Protein AF-A0A182M825-F1 (afdb_monomer_lite)

InterPro domains:
  IPR010448 Torsin [PF06309] (55-117)
  IPR010448 Torsin [PTHR10760] (119-286)
  IPR027417 P-loop containing nucleoside triphosphate hydrolase [G3DSA:3.40.50.300] (115-234)
  IPR027417 P-loop containing nucleoside triphosphate hydrolase [SSF52540] (70-265)

Structure (mmCIF, N/CA/C/O backbone):
data_AF-A0A182M825-F1
#
_entry.id   AF-A0A182M825-F1
#
loop_
_atom_site.group_PDB
_atom_site.id
_atom_site.type_symbol
_atom_site.label_atom_id
_atom_site.label_alt_id
_atom_site.label_comp_id
_atom_site.label_asym_id
_atom_site.label_entity_id
_atom_site.label_seq_id
_atom_site.pdbx_PDB_ins_code
_atom_site.Cartn_x
_atom_site.Cartn_y
_atom_site.Cartn_z
_atom_site.occupancy
_atom_site.B_iso_or_equiv
_atom_site.auth_seq_id
_atom_site.auth_comp_id
_atom_site.auth_asym_id
_atom_site.auth_atom_id
_atom_site.pdbx_PDB_model_num
ATOM 1 N N . MET A 1 1 ? 13.556 -69.377 -33.458 1.00 35.75 1 MET A N 1
ATOM 2 C CA . MET A 1 1 ? 13.849 -69.366 -34.913 1.00 35.75 1 MET A CA 1
ATOM 3 C C . MET A 1 1 ? 15.054 -68.45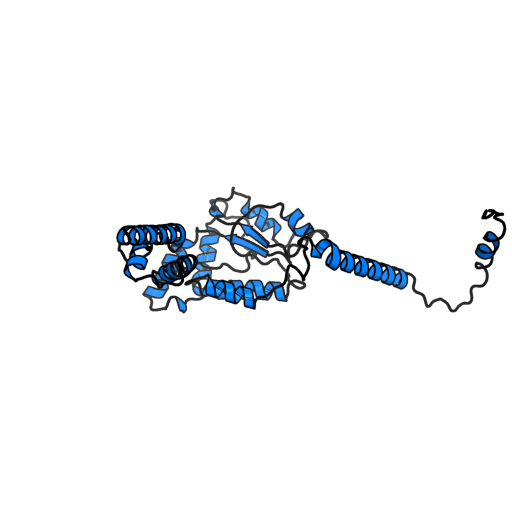4 -35.137 1.00 35.75 1 MET A C 1
ATOM 5 O O . MET A 1 1 ? 15.076 -67.397 -34.523 1.00 35.75 1 MET A O 1
ATOM 9 N N . ARG A 1 2 ? 16.090 -68.859 -35.890 1.00 26.14 2 ARG A N 1
ATOM 10 C CA . ARG A 1 2 ? 17.314 -68.043 -36.072 1.00 26.14 2 ARG A CA 1
ATOM 11 C C . ARG A 1 2 ? 17.170 -67.130 -37.295 1.00 26.14 2 ARG A C 1
ATOM 13 O O . ARG A 1 2 ? 17.063 -67.652 -38.402 1.00 26.14 2 ARG A O 1
ATOM 20 N N . LEU A 1 3 ? 17.235 -65.809 -37.119 1.00 28.61 3 LEU A N 1
ATOM 21 C CA . LEU A 1 3 ? 17.523 -64.897 -38.233 1.00 28.61 3 LEU A CA 1
ATOM 22 C C . LEU A 1 3 ? 19.028 -64.940 -38.534 1.00 28.61 3 LEU A C 1
ATOM 24 O O . LEU A 1 3 ? 19.846 -64.888 -37.617 1.00 28.61 3 LEU A O 1
ATOM 28 N N . LYS A 1 4 ? 19.390 -65.055 -39.814 1.00 30.03 4 LYS A N 1
ATOM 29 C CA . LYS A 1 4 ? 20.774 -64.908 -40.278 1.00 30.03 4 LYS A CA 1
ATOM 30 C C . LYS A 1 4 ? 21.001 -63.456 -40.687 1.00 30.03 4 LYS A C 1
ATOM 32 O O . LYS A 1 4 ? 20.279 -62.960 -41.547 1.00 30.03 4 LYS A O 1
ATOM 37 N N . CYS A 1 5 ? 22.040 -62.818 -40.158 1.00 36.03 5 CYS A N 1
ATOM 38 C CA . CYS A 1 5 ? 22.628 -61.663 -40.831 1.00 36.03 5 CYS A CA 1
ATOM 39 C C . CYS A 1 5 ? 23.305 -62.140 -42.125 1.00 36.03 5 CYS A C 1
ATOM 41 O O . CYS A 1 5 ? 23.987 -63.165 -42.110 1.00 36.03 5 CYS A O 1
ATOM 43 N N . TYR A 1 6 ? 23.140 -61.399 -43.217 1.00 33.00 6 TYR A N 1
ATOM 44 C CA . TYR A 1 6 ? 23.928 -61.548 -44.442 1.00 33.00 6 TYR A CA 1
ATOM 45 C C . TYR A 1 6 ? 24.280 -60.162 -44.995 1.00 33.00 6 TYR A C 1
ATOM 47 O O . TYR A 1 6 ? 23.602 -59.181 -44.692 1.00 33.00 6 TYR A O 1
ATOM 55 N N . HIS A 1 7 ? 25.376 -60.095 -45.752 1.00 32.09 7 HIS A N 1
ATOM 56 C CA . HIS A 1 7 ? 26.023 -58.860 -46.209 1.00 32.09 7 HIS A CA 1
ATOM 57 C C . HIS A 1 7 ? 25.039 -57.893 -46.908 1.00 32.09 7 HIS A C 1
ATOM 59 O O . HIS A 1 7 ? 24.187 -58.324 -47.675 1.00 32.09 7 HIS A O 1
ATOM 65 N N . ALA A 1 8 ? 25.055 -56.577 -46.675 1.00 46.84 8 ALA A N 1
ATOM 66 C CA . ALA A 1 8 ? 26.200 -55.660 -46.556 1.00 46.84 8 ALA A CA 1
ATOM 67 C C . ALA A 1 8 ? 27.023 -55.509 -47.855 1.00 46.84 8 ALA A C 1
ATOM 69 O O . ALA A 1 8 ? 28.249 -55.559 -47.814 1.00 46.84 8 ALA A O 1
ATOM 70 N N . GLN A 1 9 ? 26.356 -55.326 -49.009 1.00 44.88 9 GLN A N 1
ATOM 71 C CA . GLN A 1 9 ? 27.046 -54.931 -50.254 1.00 44.88 9 GLN A CA 1
ATOM 72 C C . GLN A 1 9 ? 26.218 -54.173 -51.325 1.00 44.88 9 GLN A C 1
ATOM 74 O O . GLN A 1 9 ? 26.731 -53.948 -52.415 1.00 44.88 9 GLN A O 1
ATOM 79 N N . ALA A 1 10 ? 24.971 -53.751 -51.051 1.00 44.50 10 ALA A N 1
ATOM 80 C CA . ALA A 1 10 ? 24.058 -53.222 -52.089 1.00 44.50 10 ALA A CA 1
ATOM 81 C C . ALA A 1 10 ? 23.599 -51.752 -51.937 1.00 44.50 10 ALA A C 1
ATOM 83 O O . ALA A 1 10 ? 23.163 -51.148 -52.913 1.00 44.50 10 ALA A O 1
ATOM 84 N N . THR A 1 11 ? 23.676 -51.144 -50.748 1.00 44.78 11 THR A N 1
ATOM 85 C CA . THR A 1 11 ? 23.041 -49.833 -50.476 1.00 44.78 11 THR A CA 1
ATOM 86 C C . THR A 1 11 ? 23.867 -48.611 -50.892 1.00 44.78 11 THR A C 1
ATOM 88 O O . THR A 1 11 ? 23.303 -47.543 -51.113 1.00 44.78 11 THR A O 1
ATOM 91 N N . LEU A 1 12 ? 25.188 -48.750 -51.045 1.00 41.31 12 LEU A N 1
ATOM 92 C CA . LEU A 1 12 ? 26.098 -47.625 -51.316 1.00 41.31 12 LEU A CA 1
ATOM 93 C C . LEU A 1 12 ? 25.998 -47.053 -52.744 1.00 41.31 12 LEU A C 1
ATOM 95 O O . LEU A 1 12 ? 26.360 -45.901 -52.964 1.00 41.31 12 LEU A O 1
ATOM 99 N N . LEU A 1 13 ? 25.469 -47.817 -53.708 1.00 41.31 13 LEU A N 1
ATOM 100 C CA . LEU A 1 13 ? 25.305 -47.350 -55.093 1.00 41.31 13 LEU A CA 1
ATOM 101 C C . LEU A 1 13 ? 24.070 -46.459 -55.299 1.00 41.31 13 LEU A C 1
ATOM 103 O O . LEU A 1 13 ? 24.084 -45.607 -56.185 1.00 41.31 13 LEU A O 1
ATOM 107 N N . TRP A 1 14 ? 23.034 -46.585 -54.462 1.00 39.81 14 TRP A N 1
ATOM 108 C CA . TRP A 1 14 ? 21.852 -45.716 -54.554 1.00 39.81 14 TRP A CA 1
ATOM 109 C C . TRP A 1 14 ? 22.146 -44.277 -54.102 1.00 39.81 14 TRP A C 1
ATOM 111 O O . TRP A 1 14 ? 21.588 -43.340 -54.661 1.00 39.81 14 TRP A O 1
ATOM 121 N N . ALA A 1 15 ? 23.080 -44.091 -53.161 1.00 42.84 15 ALA A N 1
ATOM 122 C CA . ALA A 1 15 ? 23.493 -42.772 -52.673 1.00 42.84 15 ALA A CA 1
ATOM 123 C C . ALA A 1 15 ? 24.354 -41.970 -53.673 1.00 42.84 15 ALA A C 1
ATOM 125 O O . ALA A 1 15 ? 24.412 -40.746 -53.584 1.00 42.84 15 ALA A O 1
ATOM 126 N N . MET A 1 16 ? 25.018 -42.640 -54.623 1.00 43.62 16 MET A N 1
ATOM 127 C CA . MET A 1 16 ? 25.869 -41.990 -55.634 1.00 43.62 16 MET A CA 1
ATOM 128 C C . MET A 1 16 ? 25.135 -41.721 -56.957 1.00 43.62 16 MET A C 1
ATOM 130 O O . MET A 1 16 ? 25.519 -40.820 -57.699 1.00 43.62 16 MET A O 1
ATOM 134 N N . ALA A 1 17 ? 24.061 -42.462 -57.256 1.00 42.34 17 ALA A N 1
ATOM 135 C CA . ALA A 1 17 ? 23.265 -42.262 -58.470 1.00 42.34 17 ALA A CA 1
ATOM 136 C C . ALA A 1 17 ? 22.424 -40.967 -58.438 1.00 42.34 17 ALA A C 1
ATOM 138 O O . ALA A 1 17 ? 22.163 -40.368 -59.481 1.00 42.34 17 ALA A O 1
ATOM 139 N N . THR A 1 18 ? 22.041 -40.487 -57.251 1.00 44.12 18 THR A N 1
ATOM 140 C CA . THR A 1 18 ? 21.191 -39.297 -57.058 1.00 44.12 18 THR A CA 1
ATOM 141 C C . THR A 1 18 ? 21.941 -37.957 -57.124 1.00 44.12 18 THR A C 1
ATOM 143 O O . THR A 1 18 ? 21.416 -36.943 -56.675 1.00 44.12 18 THR A O 1
ATOM 146 N N . ILE A 1 19 ? 23.163 -37.929 -57.672 1.00 47.25 19 ILE A N 1
ATOM 147 C CA . ILE A 1 19 ? 24.003 -36.716 -57.766 1.00 47.25 19 ILE A CA 1
ATOM 148 C C . ILE A 1 19 ? 24.012 -36.110 -59.189 1.00 47.25 19 ILE A C 1
ATOM 150 O O . ILE A 1 19 ? 24.299 -34.926 -59.344 1.00 47.25 19 ILE A O 1
ATOM 154 N N . CYS A 1 20 ? 23.612 -36.859 -60.229 1.00 41.66 20 CYS A N 1
ATOM 155 C CA . CYS A 1 20 ? 23.640 -36.396 -61.630 1.00 41.66 20 CYS A CA 1
ATOM 156 C C . CYS A 1 20 ? 22.294 -36.520 -62.370 1.00 41.66 20 CYS A C 1
ATOM 158 O O . CYS A 1 20 ? 22.189 -37.173 -63.405 1.00 41.66 20 CYS A O 1
ATOM 160 N N . SER A 1 21 ? 21.262 -35.838 -61.870 1.00 34.50 21 SER A N 1
ATOM 161 C CA . SER A 1 21 ? 20.107 -35.410 -62.686 1.00 34.50 21 SER A CA 1
ATOM 162 C C . SER A 1 21 ? 19.424 -34.180 -62.072 1.00 34.50 21 SER A C 1
ATOM 164 O O . SER A 1 21 ? 18.300 -34.233 -61.580 1.00 34.50 21 SER A O 1
ATOM 166 N N . VAL A 1 22 ? 20.122 -33.036 -62.087 1.00 39.88 22 VAL A N 1
ATOM 167 C CA . VAL A 1 22 ? 19.549 -31.752 -61.648 1.00 39.88 22 VAL A CA 1
ATOM 168 C C . VAL A 1 22 ? 18.506 -31.287 -62.665 1.00 39.88 22 VAL A C 1
ATOM 170 O O . VAL A 1 22 ? 18.819 -30.604 -63.638 1.00 39.88 22 VAL A O 1
ATOM 173 N N . GLN A 1 23 ? 17.250 -31.661 -62.436 1.00 41.41 23 GLN A N 1
ATOM 174 C CA . GLN A 1 23 ? 16.107 -31.118 -63.159 1.00 41.41 23 GLN A CA 1
ATOM 175 C C . GLN A 1 23 ? 15.818 -29.704 -62.606 1.00 41.41 23 GLN A C 1
ATOM 177 O O . GLN A 1 23 ? 15.544 -29.571 -61.409 1.00 41.41 23 GLN A O 1
ATOM 182 N N . PRO A 1 24 ? 15.920 -28.628 -63.416 1.00 43.84 24 PRO A N 1
ATOM 183 C CA . PRO A 1 24 ? 15.947 -27.247 -62.923 1.00 43.84 24 PRO A CA 1
ATOM 184 C C . PRO A 1 24 ? 14.542 -26.709 -62.593 1.00 43.84 24 PRO A C 1
ATOM 186 O O . PRO A 1 24 ? 14.058 -25.757 -63.198 1.00 43.84 24 PRO A O 1
ATOM 189 N N . SER A 1 25 ? 13.871 -27.334 -61.623 1.00 45.50 25 SER A N 1
ATOM 190 C CA . SER A 1 25 ? 12.523 -26.962 -61.169 1.00 45.50 25 SER A CA 1
ATOM 191 C C . SER A 1 25 ? 12.308 -27.067 -59.653 1.00 45.50 25 SER A C 1
ATOM 193 O O . SER A 1 25 ? 11.218 -26.760 -59.182 1.00 45.50 25 SER A O 1
ATOM 195 N N . LEU A 1 26 ? 13.322 -27.452 -58.865 1.00 49.72 26 LEU A N 1
ATOM 196 C CA . LEU A 1 26 ? 13.230 -27.567 -57.396 1.00 49.72 26 LEU A CA 1
ATOM 197 C C . LEU A 1 26 ? 13.780 -26.353 -56.619 1.00 49.72 26 LEU A C 1
ATOM 199 O O . LEU A 1 26 ? 13.947 -26.420 -55.405 1.00 49.72 26 LEU A O 1
ATOM 203 N N . ALA A 1 27 ? 13.949 -25.203 -57.280 1.00 45.78 27 ALA A N 1
ATOM 204 C CA . ALA A 1 27 ? 14.297 -23.916 -56.655 1.00 45.78 27 ALA A CA 1
ATOM 205 C C . ALA A 1 27 ? 13.166 -23.294 -55.788 1.00 45.78 27 ALA A C 1
ATOM 207 O O . ALA A 1 27 ? 13.149 -22.089 -55.555 1.00 45.78 27 ALA A O 1
ATOM 208 N N . TRP A 1 28 ? 12.209 -24.110 -55.335 1.00 47.12 28 TRP A N 1
ATOM 209 C CA . TRP A 1 28 ? 11.010 -23.705 -54.589 1.00 47.12 28 TRP A CA 1
ATOM 210 C C . TRP A 1 28 ? 11.038 -24.137 -53.114 1.00 47.12 28 TRP A C 1
ATOM 212 O O . TRP A 1 28 ? 10.284 -23.597 -52.306 1.00 47.12 28 TRP A O 1
ATOM 222 N N . PHE A 1 29 ? 11.914 -25.078 -52.741 1.00 45.09 29 PHE A N 1
ATOM 223 C CA . PHE A 1 29 ? 12.081 -25.512 -51.353 1.00 45.09 29 PHE A CA 1
ATOM 224 C C . PHE A 1 29 ? 13.198 -24.727 -50.671 1.00 45.09 29 PHE A C 1
ATOM 226 O O . PHE A 1 29 ? 14.358 -25.129 -50.637 1.00 45.09 29 PHE A O 1
ATOM 233 N N . ASP A 1 30 ? 12.809 -23.582 -50.120 1.00 46.25 30 ASP A N 1
ATOM 234 C CA . ASP A 1 30 ? 13.654 -22.768 -49.258 1.00 46.25 30 ASP A CA 1
ATOM 235 C C . ASP A 1 30 ? 13.988 -23.531 -47.964 1.00 46.25 30 ASP A C 1
ATOM 237 O O . ASP A 1 30 ? 13.136 -23.730 -47.094 1.00 46.25 30 ASP A O 1
ATOM 241 N N . ILE A 1 31 ? 15.242 -23.974 -47.853 1.00 52.81 31 ILE A N 1
ATOM 242 C CA . ILE A 1 31 ? 15.732 -24.792 -46.737 1.00 52.81 31 ILE A CA 1
ATOM 243 C C . ILE A 1 31 ? 15.633 -24.031 -45.405 1.00 52.81 31 ILE A C 1
ATOM 245 O O . ILE A 1 31 ? 15.404 -24.668 -44.376 1.00 52.81 31 ILE A O 1
ATOM 249 N N . SER A 1 32 ? 15.718 -22.691 -45.410 1.00 49.12 32 SER A N 1
ATOM 250 C CA . SER A 1 32 ? 15.533 -21.896 -44.187 1.00 49.12 32 SER A CA 1
ATOM 251 C C . SER A 1 32 ? 14.131 -22.104 -43.612 1.00 49.12 32 SER A C 1
ATOM 253 O O . SER A 1 32 ? 14.000 -22.540 -42.473 1.00 49.12 32 SER A O 1
ATOM 255 N N . LYS A 1 33 ? 13.089 -21.983 -44.445 1.00 46.97 33 LYS A N 1
ATOM 256 C CA . LYS A 1 33 ? 11.687 -22.203 -44.055 1.00 46.97 33 LYS A CA 1
ATOM 257 C C . LYS A 1 33 ? 11.424 -23.625 -43.552 1.00 46.97 33 LYS A C 1
ATOM 259 O O . LYS A 1 33 ? 10.597 -23.808 -42.660 1.00 46.97 33 LYS A O 1
ATOM 264 N N . VAL A 1 34 ? 12.116 -24.634 -44.089 1.00 52.69 34 VAL A N 1
ATOM 265 C CA . VAL A 1 34 ? 12.006 -26.027 -43.610 1.00 52.69 34 VAL A CA 1
ATOM 266 C C . VAL A 1 34 ? 12.622 -26.177 -42.214 1.00 52.69 34 V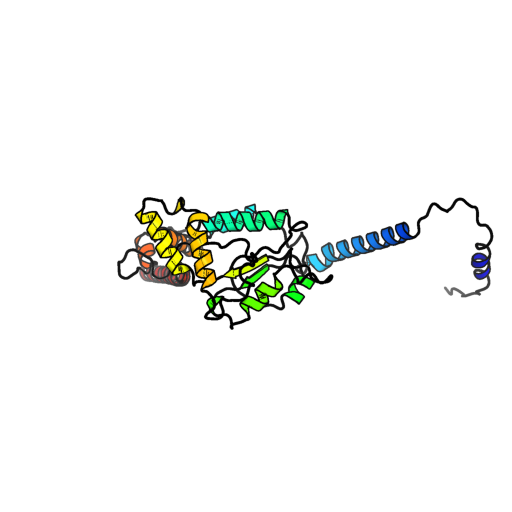AL A C 1
ATOM 268 O O . VAL A 1 34 ? 12.002 -26.777 -41.335 1.00 52.69 34 VAL A O 1
ATOM 271 N N . ILE A 1 35 ? 13.802 -25.592 -41.987 1.00 52.31 35 ILE A N 1
ATOM 272 C CA . ILE A 1 35 ? 14.470 -25.576 -40.676 1.00 52.31 35 ILE A CA 1
ATOM 273 C C . ILE A 1 35 ? 13.650 -24.770 -39.659 1.00 52.31 35 ILE A C 1
ATOM 275 O O . ILE A 1 35 ? 13.430 -25.250 -38.549 1.00 52.31 35 ILE A O 1
ATOM 279 N N . ASP A 1 36 ? 13.129 -23.603 -40.040 1.00 59.06 36 ASP A N 1
ATOM 280 C CA . ASP A 1 36 ? 12.266 -22.769 -39.200 1.00 59.06 36 ASP A CA 1
ATOM 281 C C . ASP A 1 36 ? 10.980 -23.502 -38.813 1.00 59.06 36 ASP A C 1
ATOM 283 O O . ASP A 1 36 ? 10.600 -23.497 -37.645 1.00 59.06 36 ASP A O 1
ATOM 287 N N . THR A 1 37 ? 10.339 -24.197 -39.759 1.00 62.53 37 THR A N 1
ATOM 288 C CA . THR A 1 37 ? 9.132 -24.995 -39.488 1.00 62.53 37 THR A CA 1
ATOM 289 C C . THR A 1 37 ? 9.431 -26.152 -38.530 1.00 62.53 37 THR A C 1
ATOM 291 O O . THR A 1 37 ? 8.681 -26.372 -37.580 1.00 62.53 37 THR A O 1
ATOM 294 N N . ALA A 1 38 ? 10.548 -26.865 -38.719 1.00 59.53 38 ALA A N 1
ATOM 295 C CA . ALA A 1 38 ? 10.966 -27.939 -37.816 1.00 59.53 38 ALA A CA 1
ATOM 296 C C . ALA A 1 38 ? 11.333 -27.411 -36.413 1.00 59.53 38 ALA A C 1
ATOM 298 O O . ALA A 1 38 ? 10.955 -28.009 -35.405 1.00 59.53 38 ALA A O 1
ATOM 299 N N . SER A 1 39 ? 12.013 -26.263 -36.344 1.00 65.50 39 SER A N 1
ATOM 300 C CA . SER A 1 39 ? 12.363 -25.563 -35.104 1.00 65.50 39 SER A CA 1
ATOM 301 C C . SER A 1 39 ? 11.113 -25.113 -34.345 1.00 65.50 39 SER A C 1
ATOM 303 O O . SER A 1 39 ? 10.971 -25.405 -33.159 1.00 65.50 39 SER A O 1
ATOM 305 N N . GLN A 1 40 ? 10.149 -24.494 -35.032 1.00 67.56 40 GLN A N 1
ATOM 306 C CA . GLN A 1 40 ? 8.864 -24.093 -34.454 1.00 67.56 40 GLN A CA 1
ATOM 307 C C . GLN A 1 40 ? 8.052 -25.304 -33.976 1.00 67.56 40 GLN A C 1
ATOM 309 O O . GLN A 1 40 ? 7.544 -25.280 -32.857 1.00 67.56 40 GLN A O 1
ATOM 314 N N . ALA A 1 41 ? 7.974 -26.390 -34.753 1.00 68.12 41 ALA A N 1
ATOM 315 C CA . ALA A 1 41 ? 7.288 -27.620 -34.345 1.00 68.12 41 ALA A CA 1
ATOM 316 C C . ALA A 1 41 ? 7.933 -28.274 -33.108 1.00 68.12 41 ALA A C 1
ATOM 318 O O . ALA A 1 41 ? 7.226 -28.719 -32.198 1.00 68.12 41 ALA A O 1
ATOM 319 N N . ALA A 1 42 ? 9.267 -28.283 -33.022 1.00 70.50 42 ALA A N 1
ATOM 320 C CA . ALA A 1 42 ? 9.991 -28.742 -31.839 1.00 70.50 42 ALA A CA 1
ATOM 321 C C . ALA A 1 42 ? 9.742 -27.828 -30.623 1.00 70.50 42 ALA A C 1
ATOM 323 O O . ALA A 1 42 ? 9.451 -28.323 -29.534 1.00 70.50 42 ALA A O 1
ATOM 324 N N . GLN A 1 43 ? 9.773 -26.502 -30.802 1.00 70.88 43 GLN A N 1
ATOM 325 C CA . GLN A 1 43 ? 9.478 -25.526 -29.743 1.00 70.88 43 GLN A CA 1
ATOM 326 C C . GLN A 1 43 ? 8.032 -25.629 -29.241 1.00 70.88 43 GLN A C 1
ATOM 328 O O . GLN A 1 43 ? 7.806 -25.600 -28.033 1.00 70.88 43 GLN A O 1
ATOM 333 N N . GLN A 1 44 ? 7.055 -25.794 -30.137 1.00 70.75 44 GLN A N 1
ATOM 334 C CA . GLN A 1 44 ? 5.650 -26.019 -29.787 1.00 70.75 44 GLN A CA 1
ATOM 335 C C . GLN A 1 44 ? 5.475 -27.335 -29.024 1.00 70.75 44 GLN A C 1
ATOM 337 O O . GLN A 1 44 ? 4.838 -27.344 -27.971 1.00 70.75 44 GLN A O 1
ATOM 342 N N . SER A 1 45 ? 6.102 -28.420 -29.490 1.00 68.56 45 SER A N 1
ATOM 343 C CA . SER A 1 45 ? 6.065 -29.727 -28.817 1.00 68.56 45 SER A CA 1
ATOM 344 C C . SER A 1 45 ? 6.677 -29.662 -27.414 1.00 68.56 45 SER A C 1
ATOM 346 O O . SER A 1 45 ? 6.097 -30.173 -26.457 1.00 68.56 45 SER A O 1
ATOM 348 N N . PHE A 1 46 ? 7.813 -28.972 -27.259 1.00 71.25 46 PHE A N 1
ATOM 349 C CA . PHE A 1 46 ? 8.455 -28.749 -25.962 1.00 71.25 46 PHE A CA 1
ATOM 350 C C . PHE A 1 46 ? 7.621 -27.838 -25.048 1.00 71.25 46 PHE A C 1
ATOM 352 O O . PHE A 1 46 ? 7.465 -28.143 -23.868 1.00 71.25 46 PHE A O 1
ATOM 359 N N . LYS A 1 47 ? 7.023 -26.758 -25.576 1.00 68.94 47 LYS A N 1
ATOM 360 C CA . LYS A 1 47 ? 6.112 -25.871 -24.828 1.00 68.94 47 LYS A CA 1
ATOM 361 C C . LYS A 1 47 ? 4.876 -26.634 -24.340 1.00 68.94 47 LYS A C 1
ATOM 363 O O . LYS A 1 47 ? 4.494 -26.470 -23.185 1.00 68.94 47 LYS A O 1
ATOM 368 N N . PHE A 1 48 ? 4.297 -27.500 -25.173 1.00 70.44 48 PHE A N 1
ATOM 369 C CA . PHE A 1 48 ? 3.166 -28.362 -24.820 1.00 70.44 48 PHE A CA 1
ATOM 370 C C . PHE A 1 48 ? 3.544 -29.389 -23.742 1.00 70.44 48 PHE A C 1
ATOM 372 O O . PHE A 1 48 ? 2.882 -29.456 -22.710 1.00 70.44 48 PHE A O 1
ATOM 379 N N . ALA A 1 49 ? 4.642 -30.132 -23.924 1.00 71.44 49 ALA A N 1
ATOM 380 C CA . ALA A 1 49 ? 5.118 -31.114 -22.946 1.00 71.44 49 ALA A CA 1
ATOM 381 C C . ALA A 1 49 ? 5.512 -30.470 -21.602 1.00 71.44 49 ALA A C 1
ATOM 383 O O . ALA A 1 49 ? 5.225 -31.019 -20.537 1.00 71.44 49 ALA A O 1
ATOM 384 N N . LYS A 1 50 ? 6.118 -29.275 -21.632 1.00 71.81 50 LYS A N 1
ATOM 385 C CA . LYS A 1 50 ? 6.417 -28.493 -20.429 1.00 71.81 50 LYS A CA 1
ATOM 386 C C . LYS A 1 50 ? 5.133 -28.037 -19.734 1.00 71.81 50 LYS A C 1
ATOM 388 O O . LYS A 1 50 ? 5.012 -28.257 -18.534 1.00 71.81 50 LYS A O 1
ATOM 393 N N . ASN A 1 51 ? 4.182 -27.448 -20.463 1.00 69.62 51 ASN A N 1
ATOM 394 C CA . ASN A 1 51 ? 2.938 -26.930 -19.889 1.00 69.62 51 ASN A CA 1
ATOM 395 C C . ASN A 1 51 ? 2.035 -28.038 -19.317 1.00 69.62 51 ASN A C 1
ATOM 397 O O . ASN A 1 51 ? 1.542 -27.890 -18.206 1.00 69.62 51 ASN A O 1
ATOM 401 N N . ASN A 1 52 ? 1.849 -29.145 -20.041 1.00 68.00 52 ASN A N 1
ATOM 402 C CA . ASN A 1 52 ? 0.890 -30.194 -19.665 1.00 68.00 52 ASN A CA 1
ATOM 403 C C . ASN A 1 52 ? 1.503 -31.324 -18.817 1.00 68.00 52 ASN A C 1
ATOM 405 O O . ASN A 1 52 ? 0.774 -32.192 -18.346 1.00 68.00 52 ASN A O 1
ATOM 409 N N . GLY A 1 53 ? 2.829 -31.342 -18.652 1.00 77.50 53 GLY A N 1
ATOM 410 C CA . GLY A 1 53 ? 3.550 -32.298 -17.808 1.00 77.50 53 GLY A CA 1
ATOM 411 C C . GLY A 1 53 ? 4.166 -31.619 -16.588 1.00 77.50 53 GLY A C 1
ATOM 412 O O . GLY A 1 53 ? 3.627 -31.689 -15.489 1.00 77.50 53 GLY A O 1
ATOM 413 N N . TYR A 1 54 ? 5.299 -30.939 -16.780 1.00 73.75 54 TYR A N 1
ATOM 414 C CA . TYR A 1 54 ? 6.046 -30.315 -15.679 1.00 73.75 54 TYR A CA 1
ATOM 415 C C . TYR A 1 54 ? 5.228 -29.232 -14.958 1.00 73.75 54 TYR A C 1
ATOM 417 O O . TYR A 1 54 ? 5.101 -29.262 -13.737 1.00 73.75 54 TYR A O 1
ATOM 425 N N . CYS A 1 55 ? 4.619 -28.313 -15.713 1.00 77.06 55 CYS A N 1
ATOM 426 C CA . CYS A 1 55 ? 3.815 -27.229 -15.153 1.00 77.06 55 CYS A CA 1
ATOM 427 C C . CYS A 1 55 ? 2.432 -27.680 -14.649 1.00 77.06 55 CYS A C 1
ATOM 429 O O . CYS A 1 55 ? 1.692 -26.856 -14.136 1.00 77.06 55 CYS A O 1
ATOM 431 N N . ALA A 1 56 ? 2.061 -28.958 -14.783 1.00 73.50 56 ALA A N 1
ATOM 432 C CA . ALA A 1 56 ? 0.867 -29.503 -14.131 1.00 73.50 56 ALA A CA 1
ATOM 433 C C . ALA A 1 56 ? 1.147 -29.964 -12.684 1.00 73.50 56 ALA A C 1
ATOM 435 O O . ALA A 1 56 ? 0.218 -30.305 -11.956 1.00 73.50 56 ALA A O 1
ATOM 436 N N . LEU A 1 57 ? 2.425 -30.000 -12.278 1.00 74.06 57 LEU A N 1
ATOM 437 C CA . LEU A 1 57 ? 2.890 -30.475 -10.968 1.00 74.06 57 LEU A CA 1
ATOM 438 C C . LEU A 1 57 ? 3.743 -29.441 -10.210 1.00 74.06 57 LEU A C 1
ATOM 440 O O . LEU A 1 57 ? 4.016 -29.634 -9.030 1.00 74.06 57 LEU A O 1
ATOM 444 N N . MET A 1 58 ? 4.190 -28.376 -10.882 1.00 76.25 58 MET A N 1
ATOM 445 C CA . MET A 1 58 ? 5.076 -27.335 -10.353 1.00 76.25 58 MET A CA 1
ATOM 446 C C . MET A 1 58 ? 4.699 -25.973 -10.944 1.00 76.25 58 MET A C 1
ATOM 448 O O . MET A 1 58 ? 4.415 -25.879 -12.137 1.00 76.25 58 MET A O 1
ATOM 452 N N . GLU A 1 59 ? 4.785 -24.908 -10.148 1.00 75.19 59 GLU A N 1
ATOM 453 C CA . GLU A 1 59 ? 4.541 -23.539 -10.619 1.00 75.19 59 GLU A CA 1
ATOM 454 C C . GLU A 1 59 ? 5.470 -23.147 -11.781 1.00 75.19 59 GLU A C 1
ATOM 456 O O . GLU A 1 59 ? 6.689 -23.360 -11.750 1.00 75.19 59 GLU A O 1
ATOM 461 N N . CYS A 1 60 ? 4.897 -22.515 -12.807 1.00 81.44 60 CYS A N 1
ATOM 462 C CA . CYS A 1 60 ? 5.610 -22.080 -14.003 1.00 81.44 60 CYS A CA 1
ATOM 463 C C . CYS A 1 60 ? 5.332 -20.615 -14.336 1.00 81.44 60 CYS A C 1
ATOM 465 O O . CYS A 1 60 ? 4.202 -20.152 -14.257 1.00 81.44 60 CYS A O 1
ATOM 467 N N . CYS A 1 61 ? 6.344 -19.910 -14.849 1.00 82.50 61 CYS A N 1
ATOM 468 C CA . CYS A 1 61 ? 6.159 -18.588 -15.449 1.00 82.50 61 CYS A CA 1
ATOM 469 C C . CYS A 1 61 ? 5.461 -18.706 -16.819 1.00 82.50 61 CYS A C 1
ATOM 471 O O . CYS A 1 61 ? 6.103 -18.681 -17.870 1.00 82.50 61 CYS A O 1
ATOM 473 N N . ASN A 1 62 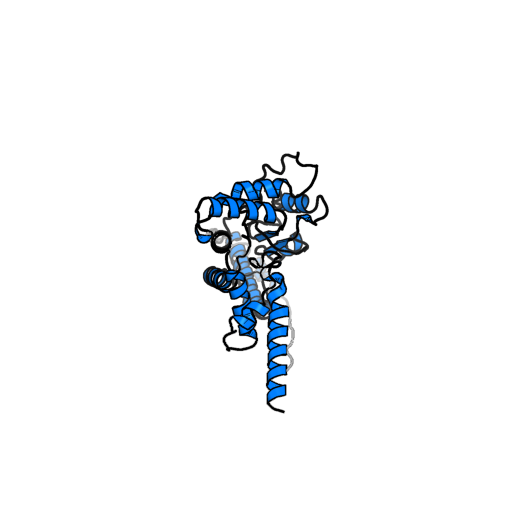? 4.146 -18.924 -16.806 1.00 76.81 62 ASN A N 1
ATOM 474 C CA . ASN A 1 62 ? 3.274 -18.965 -17.976 1.00 76.81 62 ASN A CA 1
ATOM 475 C C . ASN A 1 62 ? 1.875 -18.421 -17.623 1.00 76.81 62 ASN A C 1
ATOM 477 O O . ASN A 1 62 ? 1.532 -18.270 -16.455 1.00 76.81 62 ASN A O 1
ATOM 481 N N . GLU A 1 63 ? 1.060 -18.136 -18.639 1.00 71.31 63 GLU A N 1
ATOM 482 C CA . GLU A 1 63 ? -0.297 -17.570 -18.489 1.00 71.31 63 GLU A CA 1
ATOM 483 C C . GLU A 1 63 ? -1.289 -18.479 -17.741 1.00 71.31 63 GLU A C 1
ATOM 485 O O . GLU A 1 63 ? -2.346 -18.011 -17.339 1.00 71.31 63 GLU A O 1
ATOM 490 N N . VAL A 1 64 ? -0.954 -19.760 -17.535 1.00 72.88 64 VAL A N 1
ATOM 491 C CA . VAL A 1 64 ? -1.789 -20.712 -16.780 1.00 72.88 64 VAL A CA 1
ATOM 492 C C . VAL A 1 64 ? -1.672 -20.482 -15.268 1.00 72.88 64 VAL A C 1
ATOM 494 O O . VAL A 1 64 ? -2.648 -20.672 -14.554 1.00 72.88 64 VAL A O 1
ATOM 497 N N . HIS A 1 65 ? -0.502 -20.048 -14.785 1.00 75.38 65 HIS A N 1
ATOM 498 C CA . HIS A 1 65 ? -0.261 -19.752 -13.363 1.00 75.38 65 HIS A CA 1
ATOM 499 C C . HIS A 1 65 ? -0.252 -18.251 -13.065 1.00 75.38 65 HIS A C 1
ATOM 501 O O . HIS A 1 65 ? -0.581 -17.837 -11.961 1.00 75.38 65 HIS A O 1
ATOM 507 N N . ILE A 1 66 ? 0.139 -17.430 -14.044 1.00 78.94 66 ILE A N 1
ATOM 508 C CA . ILE A 1 66 ? 0.214 -15.971 -13.928 1.00 78.94 66 ILE A CA 1
ATOM 509 C C . ILE A 1 66 ? -0.876 -15.370 -14.823 1.00 78.94 66 ILE A C 1
ATOM 511 O O . ILE A 1 66 ? -0.591 -14.790 -15.878 1.00 78.94 66 ILE A O 1
ATOM 515 N N . HIS A 1 67 ? -2.133 -15.562 -14.412 1.00 74.88 67 HIS A N 1
ATOM 516 C CA . HIS A 1 67 ? -3.286 -14.876 -14.994 1.00 74.88 67 HIS A CA 1
ATOM 517 C C . HIS A 1 67 ? -3.454 -13.489 -14.361 1.00 74.88 67 HIS A C 1
ATOM 519 O O . HIS A 1 67 ? -3.172 -13.284 -13.184 1.00 74.88 67 HIS A O 1
ATOM 525 N N . SER A 1 68 ? -3.922 -12.520 -15.144 1.00 73.94 68 SER A N 1
ATOM 526 C CA . SER A 1 68 ? -4.146 -11.146 -14.688 1.00 73.94 68 SER A CA 1
ATOM 527 C C . SER A 1 68 ? -5.641 -10.870 -14.512 1.00 73.94 68 SER A C 1
ATOM 529 O O . SER A 1 68 ? -6.241 -10.179 -15.342 1.00 73.94 68 SER A O 1
ATOM 531 N N . ASP A 1 69 ? -6.262 -11.416 -13.460 1.00 82.88 69 ASP A N 1
ATOM 532 C CA . ASP A 1 69 ? -7.648 -11.056 -13.133 1.00 82.88 69 ASP A CA 1
ATOM 533 C C . ASP A 1 69 ? -7.701 -9.763 -12.303 1.00 82.88 69 ASP A C 1
ATOM 535 O O . ASP A 1 69 ? -7.565 -9.729 -11.079 1.00 82.88 69 ASP A O 1
ATOM 539 N N . ILE A 1 70 ? -7.904 -8.658 -13.017 1.00 84.38 70 ILE A N 1
ATOM 540 C CA . ILE A 1 70 ? -8.027 -7.314 -12.443 1.00 84.38 70 ILE A CA 1
ATOM 541 C C . ILE A 1 70 ? -9.393 -7.114 -11.752 1.00 84.38 70 ILE A C 1
ATOM 543 O O . ILE A 1 70 ? -9.553 -6.201 -10.939 1.00 84.38 70 ILE A O 1
ATOM 547 N N . THR A 1 71 ? -10.379 -7.973 -12.029 1.00 86.19 71 THR A N 1
ATOM 548 C CA . THR A 1 71 ? -11.683 -7.989 -11.348 1.00 86.19 71 THR A CA 1
ATOM 549 C C . THR A 1 71 ? -11.545 -8.618 -9.969 1.00 86.19 71 THR A C 1
ATOM 551 O O . THR A 1 71 ? -12.007 -8.038 -8.988 1.00 86.19 71 THR A O 1
ATOM 554 N N . GLU A 1 72 ? -10.860 -9.759 -9.880 1.00 86.44 72 GLU A N 1
ATOM 555 C CA . GLU A 1 72 ? -10.524 -10.412 -8.614 1.00 86.44 72 GLU A CA 1
ATOM 556 C C . GLU A 1 72 ? -9.655 -9.500 -7.740 1.00 86.44 72 GLU A C 1
ATOM 558 O O . GLU A 1 72 ? -10.021 -9.240 -6.595 1.00 86.44 72 GLU A O 1
ATOM 563 N N . LEU A 1 73 ? -8.595 -8.902 -8.302 1.00 84.94 73 LEU A N 1
ATOM 564 C CA . LEU A 1 73 ? -7.751 -7.919 -7.610 1.00 84.94 73 LEU A CA 1
ATOM 565 C C . LEU A 1 73 ? -8.568 -6.750 -7.030 1.00 84.94 73 LEU A C 1
ATOM 567 O O . LEU A 1 73 ? -8.420 -6.406 -5.856 1.00 84.94 73 LEU A O 1
ATOM 571 N N . ARG A 1 74 ? -9.461 -6.154 -7.832 1.00 86.25 74 ARG A N 1
ATOM 572 C CA . ARG A 1 74 ? -10.347 -5.062 -7.396 1.00 86.25 74 ARG A CA 1
ATOM 573 C C . ARG A 1 74 ? -11.313 -5.504 -6.296 1.00 86.25 74 ARG A C 1
ATOM 575 O O . ARG A 1 74 ? -11.586 -4.732 -5.382 1.00 86.25 74 ARG A O 1
ATOM 582 N N . ASN A 1 75 ? -11.845 -6.720 -6.374 1.00 88.31 75 ASN A N 1
ATOM 583 C CA . ASN A 1 75 ? -12.749 -7.244 -5.353 1.00 88.31 75 ASN A CA 1
ATOM 584 C C . ASN A 1 75 ? -11.997 -7.509 -4.039 1.00 88.31 75 ASN A C 1
ATOM 586 O O . ASN A 1 75 ? -12.449 -7.062 -2.988 1.00 88.31 75 ASN A O 1
ATOM 590 N N . ALA A 1 76 ? -10.824 -8.144 -4.108 1.00 85.44 76 ALA A N 1
ATOM 591 C CA . ALA A 1 76 ? -9.978 -8.449 -2.958 1.00 85.44 76 ALA A CA 1
ATOM 592 C C . ALA A 1 76 ? -9.478 -7.187 -2.236 1.00 85.44 76 ALA A C 1
ATOM 594 O O . ALA A 1 76 ? -9.450 -7.153 -1.004 1.00 85.44 76 ALA A O 1
ATOM 595 N N . LEU A 1 77 ? -9.133 -6.124 -2.973 1.00 84.62 77 LEU A N 1
ATOM 596 C CA . LEU A 1 77 ? -8.802 -4.825 -2.381 1.00 84.62 77 LEU A CA 1
ATOM 597 C C . LEU A 1 77 ? -10.026 -4.221 -1.678 1.00 84.62 77 LEU A C 1
ATOM 599 O O . LEU A 1 77 ? -9.943 -3.893 -0.495 1.00 84.62 77 LEU A O 1
ATOM 603 N N . LYS A 1 78 ? -11.193 -4.177 -2.331 1.00 84.69 78 LYS A N 1
ATOM 604 C CA . LYS A 1 78 ? -12.427 -3.628 -1.739 1.00 84.69 78 LYS A CA 1
ATOM 605 C C . LYS A 1 78 ? -12.931 -4.362 -0.496 1.00 84.69 78 LYS A C 1
ATOM 607 O O . LYS A 1 78 ? -13.536 -3.721 0.361 1.00 84.69 78 LYS A O 1
ATOM 612 N N . THR A 1 79 ? -12.693 -5.667 -0.365 1.00 84.12 79 THR A N 1
ATOM 613 C CA . THR A 1 79 ? -13.058 -6.422 0.849 1.00 84.12 79 THR A CA 1
ATOM 614 C C . THR A 1 79 ? -12.054 -6.273 1.992 1.00 84.12 79 THR A C 1
ATOM 616 O O . THR A 1 79 ? -12.409 -6.558 3.134 1.00 84.12 79 THR A O 1
ATOM 619 N N . SER A 1 80 ? -10.816 -5.853 1.707 1.00 83.25 80 SER A N 1
ATOM 620 C CA . SER A 1 80 ? -9.690 -5.955 2.652 1.00 83.25 80 SER A CA 1
ATOM 621 C C . SER A 1 80 ? -9.063 -4.610 3.041 1.00 83.25 80 SER A C 1
ATOM 623 O O . SER A 1 80 ? -8.380 -4.529 4.061 1.00 83.25 80 SER A O 1
ATOM 625 N N . LEU A 1 81 ? -9.265 -3.556 2.243 1.00 86.06 81 LEU A N 1
ATOM 626 C CA . LEU A 1 81 ? -8.556 -2.281 2.354 1.00 86.06 81 LEU A CA 1
ATOM 627 C C . LEU A 1 81 ? -9.500 -1.133 2.756 1.00 86.06 81 LEU A C 1
ATOM 629 O O . LEU A 1 81 ? -10.075 -0.433 1.923 1.00 86.06 81 LEU A O 1
ATOM 633 N N . PHE A 1 82 ? -9.652 -0.911 4.061 1.00 88.38 82 PHE A N 1
ATOM 634 C CA . PHE A 1 82 ? -10.574 0.098 4.592 1.00 88.38 82 PHE A CA 1
ATOM 635 C C . PHE A 1 82 ? -9.976 1.514 4.596 1.00 88.38 82 PHE A C 1
ATOM 637 O O . PHE A 1 82 ? -8.890 1.744 5.125 1.00 88.38 82 PHE A O 1
ATOM 644 N N . GLY A 1 83 ? -10.721 2.486 4.057 1.00 85.31 83 GLY A N 1
ATOM 645 C CA . GLY A 1 83 ? -10.394 3.917 4.147 1.00 85.31 83 GLY A CA 1
ATOM 646 C C . GLY A 1 83 ? -9.292 4.420 3.206 1.00 85.31 83 GLY A C 1
ATOM 647 O O . GLY A 1 83 ? -8.782 5.518 3.435 1.00 85.31 83 GLY A O 1
ATOM 648 N N . GLN A 1 84 ? -8.921 3.640 2.182 1.00 89.81 84 GLN A N 1
ATOM 649 C CA . GLN A 1 84 ? -7.853 3.950 1.214 1.00 89.81 84 GLN A CA 1
ATOM 650 C C . GLN A 1 84 ? -8.387 4.006 -0.228 1.00 89.81 84 GLN A C 1
ATOM 652 O O . GLN A 1 84 ? -7.952 3.263 -1.107 1.00 89.81 84 GLN A O 1
ATOM 657 N N . HIS A 1 85 ? -9.362 4.877 -0.482 1.00 91.00 85 HIS A N 1
ATOM 658 C CA . HIS A 1 85 ? -10.000 5.028 -1.796 1.00 91.00 85 HIS A CA 1
ATOM 659 C C . HIS A 1 85 ? -9.017 5.448 -2.901 1.00 91.00 85 HIS A C 1
ATOM 661 O O . HIS A 1 85 ? -9.162 4.995 -4.034 1.00 91.00 85 HIS A O 1
ATOM 667 N N . ILE A 1 86 ? -7.987 6.239 -2.571 1.00 88.19 86 ILE A N 1
ATOM 668 C CA . ILE A 1 86 ? -6.895 6.579 -3.500 1.00 88.19 86 ILE A CA 1
ATOM 669 C C . ILE A 1 86 ? -6.100 5.316 -3.877 1.00 88.19 86 ILE A C 1
ATOM 671 O O . ILE A 1 86 ? -5.870 5.064 -5.057 1.00 88.19 86 ILE A O 1
ATOM 675 N N . ALA A 1 87 ? -5.725 4.489 -2.896 1.00 84.88 87 ALA A N 1
ATOM 676 C CA . ALA A 1 87 ? -4.931 3.285 -3.137 1.00 84.88 87 ALA A CA 1
ATOM 677 C C . ALA A 1 87 ? -5.699 2.211 -3.932 1.00 84.88 87 ALA A C 1
ATOM 679 O O . ALA A 1 87 ? -5.129 1.658 -4.867 1.00 84.88 87 ALA A O 1
ATOM 680 N N . ASP A 1 88 ? -6.987 1.963 -3.638 1.00 84.56 88 ASP A N 1
ATOM 681 C CA . ASP A 1 88 ? -7.844 1.055 -4.434 1.00 84.56 88 ASP A CA 1
ATOM 682 C C . ASP A 1 88 ? -7.855 1.459 -5.919 1.00 84.56 88 ASP A C 1
ATOM 684 O O . ASP A 1 88 ? -7.640 0.633 -6.805 1.00 84.56 88 ASP A O 1
ATOM 688 N N . GLN A 1 89 ? -8.029 2.753 -6.202 1.00 85.38 89 GLN A N 1
ATOM 689 C CA . GLN A 1 89 ? -8.063 3.258 -7.573 1.00 85.38 89 GLN A CA 1
ATOM 690 C C . GLN A 1 89 ? -6.697 3.175 -8.263 1.00 85.38 89 GLN A C 1
ATOM 692 O O . GLN A 1 89 ? -6.606 2.635 -9.368 1.00 85.38 89 GLN A O 1
ATOM 697 N N . VAL A 1 90 ? -5.634 3.691 -7.636 1.00 86.19 90 VAL A N 1
ATOM 698 C CA . VAL A 1 90 ? -4.308 3.774 -8.267 1.00 86.19 90 VAL A CA 1
ATOM 699 C C . VAL A 1 90 ? -3.702 2.384 -8.462 1.00 86.19 90 VAL A C 1
ATOM 701 O O . VAL A 1 90 ? -3.256 2.083 -9.565 1.00 86.19 90 VAL A O 1
ATOM 704 N N . ILE A 1 91 ? -3.757 1.502 -7.457 1.00 86.94 91 ILE A N 1
ATOM 705 C CA . ILE A 1 91 ? -3.166 0.155 -7.540 1.00 86.94 91 ILE A CA 1
ATOM 706 C C . ILE A 1 91 ? -3.871 -0.682 -8.616 1.00 86.94 91 ILE A C 1
ATOM 708 O O . ILE A 1 91 ? -3.203 -1.275 -9.464 1.00 86.94 91 ILE A O 1
ATOM 712 N N . VAL A 1 92 ? -5.211 -0.699 -8.646 1.00 86.19 92 VAL A N 1
ATOM 713 C CA . VAL A 1 92 ? -5.962 -1.463 -9.659 1.00 86.19 92 VAL A CA 1
ATOM 714 C C . VAL A 1 92 ? -5.713 -0.924 -11.069 1.00 86.19 92 VAL A C 1
ATOM 716 O O . VAL A 1 92 ? -5.564 -1.712 -12.005 1.00 86.19 92 VAL A O 1
ATOM 719 N N . ASN A 1 93 ? -5.657 0.399 -11.243 1.00 86.44 93 ASN A N 1
ATOM 720 C CA . ASN A 1 93 ? -5.454 1.003 -12.559 1.00 86.44 93 ASN A CA 1
ATOM 721 C C . ASN A 1 93 ? -4.009 0.836 -13.058 1.00 86.44 93 ASN A C 1
ATOM 723 O O . ASN A 1 93 ? -3.819 0.511 -14.229 1.00 86.44 93 ASN A O 1
ATOM 727 N N . ALA A 1 94 ? -3.007 0.984 -12.186 1.00 83.81 94 ALA A N 1
ATOM 728 C CA . ALA A 1 94 ? -1.597 0.801 -12.521 1.00 83.81 94 ALA A CA 1
ATOM 729 C C . ALA A 1 94 ? -1.280 -0.661 -12.871 1.00 83.81 94 ALA A C 1
ATOM 731 O O . ALA A 1 94 ? -0.794 -0.947 -13.966 1.00 83.81 94 ALA A O 1
ATOM 732 N N . ILE A 1 95 ? -1.638 -1.604 -11.988 1.00 84.25 95 ILE A N 1
ATOM 733 C CA . ILE A 1 95 ? -1.438 -3.042 -12.222 1.00 84.25 95 ILE A CA 1
ATOM 734 C C . ILE A 1 95 ? -2.240 -3.496 -13.448 1.00 84.25 95 ILE A C 1
ATOM 736 O O . ILE A 1 95 ? -1.700 -4.179 -14.318 1.00 84.25 95 ILE A O 1
ATOM 740 N N . GLY A 1 96 ? -3.506 -3.082 -13.567 1.00 80.62 96 GLY A N 1
ATOM 741 C CA . GLY A 1 96 ? -4.361 -3.451 -14.695 1.00 80.62 96 GLY A CA 1
ATOM 742 C C . GLY A 1 96 ? -3.900 -2.886 -16.038 1.00 80.62 96 GLY A C 1
ATOM 743 O O . GLY A 1 96 ? -3.945 -3.593 -17.045 1.00 80.62 96 GLY A O 1
ATOM 744 N N . GLY A 1 97 ? -3.415 -1.642 -16.063 1.00 80.88 97 GLY A N 1
ATOM 745 C CA . GLY A 1 97 ? -2.822 -1.027 -17.250 1.00 80.88 97 GLY A CA 1
ATOM 746 C C . GLY A 1 97 ? -1.522 -1.715 -17.667 1.00 80.88 97 GLY A C 1
ATOM 747 O O . GLY A 1 97 ? -1.361 -2.060 -18.839 1.00 80.88 97 GLY A O 1
ATOM 748 N N . HIS A 1 98 ? -0.633 -1.980 -16.704 1.00 80.50 98 HIS A N 1
ATOM 749 C CA . HIS A 1 98 ? 0.645 -2.644 -16.951 1.00 80.50 98 HIS A CA 1
ATOM 750 C C . HIS A 1 98 ? 0.456 -4.080 -17.460 1.00 80.50 98 HIS A C 1
ATOM 752 O O . HIS A 1 98 ? 0.969 -4.406 -18.526 1.00 80.50 98 HIS A O 1
ATOM 758 N N . PHE A 1 99 ? -0.347 -4.918 -16.788 1.00 80.12 99 PHE A N 1
ATOM 759 C CA . PHE A 1 99 ? -0.598 -6.296 -17.241 1.00 80.12 99 PHE A CA 1
ATOM 760 C C . PHE A 1 99 ? -1.250 -6.368 -18.626 1.00 80.12 99 PHE A C 1
ATOM 762 O O . PHE A 1 99 ? -0.897 -7.244 -19.415 1.00 80.12 99 PHE A O 1
ATOM 769 N N . LYS A 1 100 ? -2.167 -5.445 -18.949 1.00 78.38 100 LYS A N 1
ATOM 770 C CA . LYS A 1 100 ? -2.834 -5.404 -20.260 1.00 78.38 100 LYS A CA 1
ATOM 771 C C . LYS A 1 100 ? -1.871 -5.076 -21.408 1.00 78.38 100 LYS A C 1
ATOM 773 O O . LYS A 1 100 ? -2.050 -5.592 -22.507 1.00 78.38 100 LYS A O 1
ATOM 778 N N . ASN A 1 101 ? -0.864 -4.242 -21.150 1.00 76.81 101 ASN A N 1
ATOM 779 C CA . ASN A 1 101 ? 0.088 -3.751 -22.150 1.00 76.81 101 ASN A CA 1
ATOM 780 C C . ASN A 1 101 ? 1.513 -4.307 -21.935 1.00 76.81 101 ASN A C 1
ATOM 782 O O . ASN A 1 101 ? 2.479 -3.726 -22.426 1.00 76.81 101 ASN A O 1
ATOM 786 N N . ILE A 1 102 ? 1.665 -5.418 -21.206 1.00 73.19 102 ILE A N 1
ATOM 787 C CA . ILE A 1 102 ? 2.950 -5.890 -20.654 1.00 73.19 102 ILE A CA 1
ATOM 788 C C . ILE A 1 102 ? 4.012 -6.231 -21.716 1.00 73.19 102 ILE A C 1
ATOM 790 O O . ILE A 1 102 ? 5.207 -6.144 -21.453 1.00 73.19 102 ILE A O 1
ATOM 794 N N . ASP A 1 103 ? 3.594 -6.567 -22.938 1.00 70.06 103 ASP A N 1
ATOM 795 C CA . ASP A 1 103 ? 4.486 -6.833 -24.078 1.00 70.06 103 ASP A CA 1
ATOM 796 C C . ASP A 1 103 ? 4.862 -5.573 -24.884 1.00 70.06 103 ASP A C 1
ATOM 798 O O . ASP A 1 103 ? 5.699 -5.633 -25.787 1.00 70.06 103 ASP A O 1
ATOM 802 N N . HIS A 1 104 ? 4.278 -4.426 -24.528 1.00 71.44 104 HIS A N 1
ATOM 803 C CA . HIS A 1 104 ? 4.513 -3.106 -25.120 1.00 71.44 104 HIS A CA 1
ATOM 804 C C . HIS A 1 104 ? 4.967 -2.058 -24.088 1.00 71.44 104 HIS A C 1
ATOM 806 O O . HIS A 1 104 ? 5.092 -0.887 -24.434 1.00 71.44 104 HIS A O 1
ATOM 812 N N . SER A 1 105 ? 5.205 -2.448 -22.831 1.00 66.38 105 SER A N 1
ATOM 813 C CA . SER A 1 105 ? 5.637 -1.515 -21.789 1.00 66.38 105 SER A CA 1
ATOM 814 C C . SER A 1 105 ? 7.063 -1.014 -22.041 1.00 66.38 105 SER A C 1
ATOM 816 O O . SER A 1 105 ? 7.954 -1.786 -22.410 1.00 66.38 105 SER A O 1
ATOM 818 N N . GLU A 1 106 ? 7.280 0.286 -21.849 1.00 64.56 106 GLU A N 1
ATOM 819 C CA . GLU A 1 106 ? 8.582 0.935 -22.051 1.00 64.56 106 GLU A CA 1
ATOM 820 C C . GLU A 1 106 ? 9.462 0.859 -20.791 1.00 64.56 106 GLU A C 1
ATOM 822 O O . GLU A 1 106 ? 10.679 0.755 -20.912 1.00 64.56 106 GLU A O 1
ATOM 827 N N . LYS A 1 107 ? 8.862 0.799 -19.592 1.00 66.50 107 LYS A N 1
ATOM 828 C CA . LYS A 1 107 ? 9.538 0.584 -18.299 1.00 66.50 107 LYS A CA 1
ATOM 829 C C . LYS A 1 107 ? 8.799 -0.443 -17.415 1.00 66.50 107 LYS A C 1
ATOM 831 O O . LYS A 1 107 ? 7.624 -0.707 -17.666 1.00 66.50 107 LYS A O 1
ATOM 836 N N . PRO A 1 108 ? 9.463 -1.061 -16.412 1.00 67.62 108 PRO A N 1
ATOM 837 C CA . PRO A 1 108 ? 8.774 -1.793 -15.338 1.00 67.62 108 PRO A CA 1
ATOM 838 C C . PRO A 1 108 ? 7.774 -0.899 -14.589 1.00 67.62 108 PRO A C 1
ATOM 840 O O . PRO A 1 108 ? 7.929 0.316 -14.602 1.00 67.62 108 PRO A O 1
ATOM 843 N N . LEU A 1 109 ? 6.801 -1.504 -13.896 1.00 72.75 109 LEU A N 1
ATOM 844 C CA . LEU A 1 109 ? 5.910 -0.790 -12.965 1.00 72.75 109 LEU A CA 1
ATOM 845 C C . LEU A 1 109 ? 6.518 -0.743 -11.551 1.00 72.75 109 LEU A C 1
ATOM 847 O O . LEU A 1 109 ? 6.922 -1.789 -11.042 1.00 72.75 109 LEU A O 1
ATOM 851 N N . VAL A 1 110 ? 6.530 0.422 -10.890 1.00 72.06 110 VAL A N 1
ATOM 852 C CA . VAL A 1 110 ? 7.213 0.651 -9.595 1.00 72.06 110 VAL A CA 1
ATOM 853 C C . VAL A 1 110 ? 6.285 1.283 -8.510 1.00 72.06 110 VAL A C 1
ATOM 855 O O . VAL A 1 110 ? 5.771 2.379 -8.721 1.00 72.06 110 VAL A O 1
ATOM 858 N N . MET A 1 111 ? 6.057 0.594 -7.362 1.00 56.62 111 MET A N 1
ATOM 859 C CA . MET A 1 111 ? 5.106 0.893 -6.234 1.00 56.62 111 MET A CA 1
ATOM 860 C C . MET A 1 111 ? 5.654 0.551 -4.797 1.00 56.62 111 MET A C 1
ATOM 862 O O . MET A 1 111 ? 6.745 1.045 -4.547 1.00 56.62 111 MET A O 1
ATOM 866 N N . SER A 1 112 ? 5.008 -0.245 -3.865 1.00 41.81 112 SER A N 1
ATOM 867 C CA . SER A 1 112 ? 5.382 -0.352 -2.384 1.00 41.81 112 SER A CA 1
ATOM 868 C C . SER A 1 112 ? 5.055 -1.592 -1.415 1.00 41.81 112 SER A C 1
ATOM 870 O O . SER A 1 112 ? 3.862 -1.797 -1.207 1.00 41.81 112 SER A O 1
ATOM 872 N N . LEU A 1 113 ? 6.029 -2.378 -0.802 1.00 37.41 113 LEU A N 1
ATOM 873 C CA . LEU A 1 113 ? 5.980 -3.514 0.255 1.00 37.41 113 LEU A CA 1
ATOM 874 C C . LEU A 1 113 ? 7.137 -4.620 0.179 1.00 37.41 113 LEU A C 1
ATOM 876 O O . LEU A 1 113 ? 7.523 -4.881 -0.935 1.00 37.41 113 LEU A O 1
ATOM 880 N N . HIS A 1 114 ? 7.625 -5.361 1.239 1.00 39.53 114 HIS A N 1
ATOM 881 C CA . HIS A 1 114 ? 9.044 -5.908 1.521 1.00 39.53 114 HIS A CA 1
ATOM 882 C C . HIS A 1 114 ? 9.698 -7.292 1.086 1.00 39.53 114 HIS A C 1
ATOM 884 O O . HIS A 1 114 ? 9.139 -8.353 1.363 1.00 39.53 114 HIS A O 1
ATOM 890 N N . GLY A 1 115 ? 10.995 -7.316 0.647 1.00 31.70 115 GLY A N 1
ATOM 891 C CA . GLY A 1 115 ? 11.945 -8.481 0.557 1.00 31.70 115 GLY A CA 1
ATOM 892 C C . GLY A 1 115 ? 13.345 -8.210 -0.109 1.00 31.70 115 GLY A C 1
ATOM 893 O O . GLY A 1 115 ? 13.598 -7.089 -0.525 1.00 31.70 115 GLY A O 1
ATOM 894 N N . LEU A 1 116 ? 14.284 -9.187 -0.216 1.00 39.66 116 LEU A N 1
ATOM 895 C CA . LEU A 1 116 ? 15.568 -9.047 -0.983 1.00 39.66 116 LEU A CA 1
ATOM 896 C C . LEU A 1 116 ? 16.034 -10.367 -1.681 1.00 39.66 116 LEU A C 1
ATOM 898 O O . LEU A 1 116 ? 16.681 -11.204 -1.047 1.00 39.66 116 LEU A O 1
ATOM 902 N N . PRO A 1 117 ? 15.721 -10.583 -2.977 1.00 51.03 117 PRO A N 1
ATOM 903 C CA . PRO A 1 117 ? 16.179 -11.738 -3.771 1.00 51.03 117 PRO A CA 1
ATOM 904 C C . PRO A 1 117 ? 17.399 -11.427 -4.664 1.00 51.03 117 PRO A C 1
ATOM 906 O O . PRO A 1 117 ? 17.743 -10.268 -4.885 1.00 51.03 117 PRO A O 1
ATOM 909 N N . ASP A 1 118 ? 17.975 -12.452 -5.308 1.00 68.81 118 ASP A N 1
ATOM 910 C CA . ASP A 1 118 ? 18.734 -12.249 -6.555 1.00 68.81 118 ASP A CA 1
ATOM 911 C C . ASP A 1 118 ? 17.750 -11.868 -7.675 1.00 68.81 118 ASP A C 1
ATOM 913 O O . ASP A 1 118 ? 17.175 -12.723 -8.354 1.00 68.81 118 ASP A O 1
ATOM 917 N N . ILE A 1 119 ? 17.539 -10.559 -7.835 1.00 74.25 119 ILE A N 1
ATOM 918 C CA . ILE A 1 119 ? 16.609 -9.962 -8.805 1.00 74.25 119 ILE A CA 1
ATOM 919 C C . ILE A 1 119 ? 16.915 -10.447 -10.231 1.00 74.25 119 ILE A C 1
ATOM 921 O O . ILE A 1 119 ? 16.001 -10.738 -11.000 1.00 74.25 119 ILE A O 1
ATOM 925 N N . LYS A 1 120 ? 18.199 -10.586 -10.589 1.00 73.50 120 LYS A N 1
ATOM 926 C CA . LYS A 1 120 ? 18.619 -10.958 -11.948 1.00 73.50 120 LYS A CA 1
ATOM 927 C C . LYS A 1 120 ? 18.315 -12.428 -12.234 1.00 73.50 120 LYS A C 1
ATOM 929 O O . LYS A 1 120 ? 17.755 -12.735 -13.283 1.00 73.50 120 LYS A O 1
ATOM 934 N N . SER A 1 121 ? 18.603 -13.326 -11.291 1.00 74.00 121 SER A N 1
ATOM 935 C CA . SER A 1 121 ? 18.236 -14.747 -11.392 1.00 74.00 121 SER A CA 1
ATOM 936 C C . SER A 1 121 ? 16.716 -14.957 -11.375 1.00 74.00 121 SER A C 1
ATOM 938 O O . SER A 1 121 ? 16.183 -15.733 -12.173 1.00 74.00 121 SER A O 1
ATOM 940 N N . ALA A 1 122 ? 15.990 -14.209 -10.540 1.00 79.75 122 ALA A N 1
ATOM 941 C CA . ALA A 1 122 ? 14.531 -14.250 -10.491 1.00 79.75 122 ALA A CA 1
ATOM 942 C C . ALA A 1 122 ? 13.888 -13.808 -11.822 1.00 79.75 122 ALA A C 1
ATOM 944 O O . ALA A 1 122 ? 13.030 -14.523 -12.337 1.00 79.75 122 ALA A O 1
ATOM 945 N N . ILE A 1 123 ? 14.357 -12.718 -12.442 1.00 80.69 123 ILE A N 1
ATOM 946 C CA . ILE A 1 123 ? 13.870 -12.252 -13.757 1.00 80.69 123 ILE A CA 1
ATOM 947 C C . ILE A 1 123 ? 14.261 -13.212 -14.885 1.00 80.69 123 ILE A C 1
ATOM 949 O O . ILE A 1 123 ? 13.431 -13.517 -15.741 1.00 80.69 123 ILE A O 1
ATOM 953 N N . ALA A 1 124 ? 15.480 -13.762 -14.861 1.00 80.81 124 ALA A N 1
ATOM 954 C CA . ALA A 1 124 ? 15.903 -14.795 -15.809 1.00 80.81 124 ALA A CA 1
ATOM 955 C C . ALA A 1 124 ? 15.035 -16.068 -15.723 1.00 80.81 124 ALA A C 1
ATOM 957 O O . ALA A 1 124 ? 14.799 -16.728 -16.736 1.00 80.81 124 ALA A O 1
ATOM 958 N N . LYS A 1 125 ? 14.531 -16.407 -14.527 1.00 82.00 125 LYS A N 1
ATOM 959 C CA . LYS A 1 125 ? 13.577 -17.504 -14.305 1.00 82.00 125 LYS A CA 1
ATOM 960 C C . LYS A 1 125 ? 12.140 -17.116 -14.684 1.00 82.00 125 LYS A C 1
ATOM 962 O O . LYS A 1 125 ? 11.402 -17.964 -15.193 1.00 82.00 125 LYS A O 1
ATOM 967 N N . CYS A 1 126 ? 11.729 -15.874 -14.425 1.00 84.75 126 CYS A N 1
ATOM 968 C CA . CYS A 1 126 ? 10.402 -15.359 -14.746 1.00 84.75 126 CYS A CA 1
ATOM 969 C C . CYS A 1 126 ? 10.387 -13.835 -14.981 1.00 84.75 126 CYS A C 1
ATOM 971 O O . CYS A 1 126 ? 10.439 -13.071 -14.016 1.00 84.75 126 CYS A O 1
ATOM 973 N N . PRO A 1 127 ? 10.203 -13.362 -16.228 1.00 83.25 127 PRO A N 1
ATOM 974 C CA . PRO A 1 127 ? 10.105 -11.929 -16.515 1.00 83.25 127 PRO A CA 1
ATOM 975 C C . PRO A 1 127 ? 8.881 -11.234 -15.902 1.00 83.25 127 PRO A C 1
ATOM 977 O O . PRO A 1 127 ? 8.932 -10.029 -15.693 1.00 83.25 127 PRO A O 1
ATOM 980 N N . LYS A 1 128 ? 7.803 -11.972 -15.590 1.00 85.00 128 LYS A N 1
ATOM 981 C CA . LYS A 1 128 ? 6.599 -11.469 -14.892 1.00 85.00 128 LYS A CA 1
ATOM 982 C C . LYS A 1 128 ? 6.734 -11.530 -13.357 1.00 85.00 128 LYS A C 1
ATOM 984 O O . LYS A 1 128 ? 5.771 -11.849 -12.665 1.00 85.00 128 LYS A O 1
ATOM 989 N N . SER A 1 129 ? 7.939 -11.321 -12.826 1.00 85.25 129 SER A N 1
ATOM 990 C CA . SER A 1 129 ? 8.192 -11.383 -11.381 1.00 85.25 129 SER A CA 1
ATOM 991 C C . SER A 1 129 ? 7.664 -10.146 -10.652 1.00 85.25 129 SER A C 1
ATOM 993 O O . SER A 1 129 ? 7.705 -9.034 -11.179 1.00 85.25 129 SER A O 1
ATOM 995 N N . LEU A 1 130 ? 7.218 -10.349 -9.413 1.00 86.38 130 LEU A N 1
ATOM 996 C CA . LEU A 1 130 ? 6.879 -9.288 -8.472 1.00 86.38 130 LEU A CA 1
ATOM 997 C C . LEU A 1 130 ? 7.995 -9.168 -7.422 1.00 86.38 130 LEU A C 1
ATOM 999 O O . LEU A 1 130 ? 8.233 -10.096 -6.650 1.00 86.38 130 LEU A O 1
ATOM 1003 N N . PHE A 1 131 ? 8.669 -8.022 -7.407 1.00 84.56 131 PHE A N 1
ATOM 1004 C CA . PHE A 1 131 ? 9.678 -7.619 -6.431 1.00 84.56 131 PHE A CA 1
ATOM 1005 C C . PHE A 1 131 ? 9.128 -6.567 -5.499 1.00 84.56 131 PHE A C 1
ATOM 1007 O O . PHE A 1 131 ? 8.236 -5.811 -5.856 1.00 84.56 131 PHE A O 1
ATOM 1014 N N . VAL A 1 132 ? 9.680 -6.534 -4.298 1.00 85.00 132 VAL A N 1
ATOM 1015 C CA . VAL A 1 132 ? 8.963 -6.105 -3.108 1.00 85.00 132 VAL A CA 1
ATOM 1016 C C . VAL A 1 132 ? 10.064 -5.671 -2.104 1.00 85.00 132 VAL A C 1
ATOM 1018 O O . VAL A 1 132 ? 11.001 -6.430 -1.885 1.00 85.00 132 VAL A O 1
ATOM 1021 N N . PHE A 1 133 ? 10.019 -4.429 -1.594 1.00 79.69 133 PHE A N 1
ATOM 1022 C CA . PHE A 1 133 ? 10.855 -3.712 -0.610 1.00 79.69 133 PHE A CA 1
ATOM 1023 C C . PHE A 1 133 ? 9.960 -2.821 0.313 1.00 79.69 133 PHE A C 1
ATOM 1025 O O . PHE A 1 133 ? 8.969 -2.261 -0.133 1.00 79.69 133 PHE A O 1
ATOM 1032 N N . ASP A 1 134 ? 10.256 -2.682 1.607 1.00 83.19 134 ASP A N 1
ATOM 1033 C CA . ASP A 1 134 ? 9.499 -1.883 2.608 1.00 83.19 134 ASP A CA 1
ATOM 1034 C C . ASP A 1 134 ? 10.502 -1.337 3.617 1.00 83.19 134 ASP A C 1
ATOM 1036 O O . ASP A 1 134 ? 11.669 -1.737 3.594 1.00 83.19 134 ASP A O 1
ATOM 1040 N N . GLU A 1 135 ? 10.037 -0.440 4.480 1.00 81.81 135 GLU A N 1
ATOM 1041 C CA . GLU A 1 135 ? 10.835 0.294 5.447 1.00 81.81 135 GLU A CA 1
ATOM 1042 C C . GLU A 1 135 ? 12.133 0.789 4.786 1.00 81.81 135 GLU A C 1
ATOM 1044 O O . GLU A 1 135 ? 13.215 0.639 5.356 1.00 81.81 135 GLU A O 1
ATOM 1049 N N . VAL A 1 136 ? 12.052 1.318 3.550 1.00 77.56 136 VAL A N 1
ATOM 1050 C CA . VAL A 1 136 ? 13.244 1.679 2.755 1.00 77.56 136 VAL A CA 1
ATOM 1051 C C . VAL A 1 136 ? 14.096 2.741 3.448 1.00 77.56 136 VAL A C 1
ATOM 1053 O O . VAL A 1 136 ? 15.309 2.763 3.269 1.00 77.56 136 VAL A O 1
ATOM 1056 N N . GLU A 1 137 ? 13.493 3.524 4.346 1.00 76.19 137 GLU A N 1
ATOM 1057 C CA . GLU A 1 137 ? 14.157 4.413 5.304 1.00 76.19 137 GLU A CA 1
ATOM 1058 C C . GLU A 1 137 ? 15.146 3.711 6.264 1.00 76.19 137 GLU A C 1
ATOM 1060 O O . GLU A 1 137 ? 15.921 4.373 6.953 1.00 76.19 137 GLU A O 1
ATOM 1065 N N . LYS A 1 138 ? 15.132 2.373 6.323 1.00 82.62 138 LYS A N 1
ATOM 1066 C CA . LYS A 1 138 ? 16.039 1.517 7.108 1.00 82.62 138 LYS A CA 1
ATOM 1067 C C . LYS A 1 138 ? 17.001 0.703 6.238 1.00 82.62 138 LYS A C 1
ATOM 1069 O O . LYS A 1 138 ? 17.779 -0.087 6.779 1.00 82.62 138 LYS A O 1
ATOM 1074 N N . MET A 1 139 ? 16.965 0.854 4.911 1.00 77.12 139 MET A N 1
ATOM 1075 C CA . MET A 1 139 ? 17.967 0.239 4.040 1.00 77.12 139 MET A CA 1
ATOM 1076 C C . MET A 1 139 ? 19.362 0.826 4.322 1.00 77.12 139 MET A C 1
ATOM 1078 O O . MET A 1 139 ? 19.486 2.017 4.614 1.00 77.12 139 MET A O 1
ATOM 1082 N N . PRO A 1 140 ? 20.442 0.033 4.191 1.00 78.31 140 PRO A N 1
ATOM 1083 C CA . PRO A 1 140 ? 21.794 0.576 4.132 1.00 78.31 140 PRO A CA 1
ATOM 1084 C C . PRO A 1 140 ? 21.919 1.620 3.013 1.00 78.31 140 PRO A C 1
ATOM 1086 O O . PRO A 1 140 ? 21.431 1.401 1.902 1.00 78.31 140 PRO A O 1
ATOM 1089 N N . ALA A 1 141 ? 22.599 2.736 3.289 1.00 71.75 141 ALA A N 1
ATOM 1090 C CA . ALA A 1 141 ? 22.836 3.790 2.300 1.00 71.75 141 ALA A CA 1
ATOM 1091 C C . ALA A 1 141 ? 23.487 3.223 1.021 1.00 71.75 141 ALA A C 1
ATOM 1093 O O . ALA A 1 141 ? 24.356 2.352 1.098 1.00 71.75 141 ALA A O 1
ATOM 1094 N N . GLY A 1 142 ? 23.053 3.691 -0.153 1.00 70.06 142 GLY A N 1
ATOM 1095 C CA . GLY A 1 142 ? 23.473 3.146 -1.446 1.00 70.06 142 GLY A CA 1
ATOM 1096 C C . GLY A 1 142 ? 22.697 1.909 -1.921 1.00 70.06 142 GLY A C 1
ATOM 1097 O O . GLY A 1 142 ? 22.723 1.622 -3.115 1.00 70.06 142 GLY A O 1
ATOM 1098 N N . LEU A 1 143 ? 21.986 1.171 -1.050 1.00 77.88 143 LEU A N 1
ATOM 1099 C CA . LEU A 1 143 ? 21.223 -0.011 -1.484 1.00 77.88 143 LEU A CA 1
ATOM 1100 C C . LEU A 1 143 ? 19.998 0.379 -2.319 1.00 77.88 143 LEU A C 1
ATOM 1102 O O . LEU A 1 143 ? 19.776 -0.208 -3.374 1.00 77.88 143 LEU A O 1
ATOM 1106 N N . PHE A 1 144 ? 19.226 1.369 -1.861 1.00 75.88 144 PHE A N 1
ATOM 1107 C CA . PHE A 1 144 ? 18.083 1.898 -2.609 1.00 75.88 144 PHE A CA 1
ATOM 1108 C C . PHE A 1 144 ? 18.538 2.428 -3.975 1.00 75.88 144 PHE A C 1
ATOM 1110 O O . PHE A 1 144 ? 18.045 1.977 -5.008 1.00 75.88 144 PHE A O 1
ATOM 1117 N N . ASP A 1 145 ? 19.569 3.274 -3.978 1.00 71.69 145 ASP A N 1
ATOM 1118 C CA . ASP A 1 145 ? 20.153 3.890 -5.174 1.00 71.69 145 ASP A CA 1
ATOM 1119 C C . ASP A 1 145 ? 20.645 2.835 -6.184 1.00 71.69 145 ASP A C 1
ATOM 1121 O O . ASP A 1 145 ? 20.424 2.968 -7.388 1.00 71.69 145 ASP A O 1
ATOM 1125 N N . ALA A 1 146 ? 21.246 1.736 -5.711 1.00 75.19 146 ALA A N 1
ATOM 1126 C CA . ALA A 1 146 ? 21.688 0.625 -6.555 1.00 75.19 146 ALA A CA 1
ATOM 1127 C C . ALA A 1 146 ? 20.529 -0.183 -7.170 1.00 75.19 146 ALA A C 1
ATOM 1129 O O . ALA A 1 146 ? 20.684 -0.722 -8.268 1.00 75.19 146 ALA A O 1
ATOM 1130 N N . ILE A 1 147 ? 19.372 -0.269 -6.500 1.00 76.44 147 ILE A N 1
ATOM 1131 C CA . ILE A 1 147 ? 18.167 -0.896 -7.068 1.00 76.44 147 ILE A CA 1
ATOM 1132 C C . ILE A 1 147 ? 17.496 0.070 -8.054 1.00 76.44 147 ILE A C 1
ATOM 1134 O O . ILE A 1 147 ? 17.146 -0.348 -9.153 1.00 76.44 147 ILE A O 1
ATOM 1138 N N . VAL A 1 148 ? 17.381 1.362 -7.731 1.00 74.69 148 VAL A N 1
ATOM 1139 C CA . VAL A 1 148 ? 16.842 2.387 -8.647 1.00 74.69 148 VAL A CA 1
ATOM 1140 C C . VAL A 1 148 ? 17.683 2.473 -9.929 1.00 74.69 148 VAL A C 1
ATOM 1142 O O . VAL A 1 148 ? 17.130 2.422 -11.022 1.00 74.69 148 VAL A O 1
ATOM 1145 N N . THR A 1 149 ? 19.015 2.451 -9.821 1.00 72.75 149 THR A N 1
ATOM 1146 C CA . THR A 1 149 ? 19.943 2.412 -10.974 1.00 72.75 149 THR A CA 1
ATOM 1147 C C . THR A 1 149 ? 19.824 1.121 -11.807 1.00 72.75 149 THR A C 1
ATOM 1149 O O . THR A 1 149 ? 20.172 1.100 -12.986 1.00 72.75 149 THR A O 1
ATOM 1152 N N . LEU A 1 150 ? 19.327 0.020 -11.225 1.00 72.06 150 LEU A N 1
ATOM 1153 C CA . LEU A 1 150 ? 19.037 -1.219 -11.961 1.00 72.06 150 LEU A CA 1
ATOM 1154 C C . LEU A 1 150 ? 17.713 -1.141 -12.745 1.00 72.06 150 LEU A C 1
ATOM 1156 O O . LEU A 1 150 ? 17.569 -1.838 -13.750 1.00 72.06 150 LEU A O 1
ATOM 1160 N N . LEU A 1 151 ? 16.764 -0.323 -12.279 1.00 74.50 151 LEU A N 1
ATOM 1161 C CA . LEU A 1 151 ? 15.461 -0.083 -12.912 1.00 74.50 151 LEU A CA 1
ATOM 1162 C C . LEU A 1 151 ? 15.509 1.017 -13.977 1.00 74.50 151 LEU A C 1
ATOM 1164 O O . LEU A 1 151 ? 14.710 0.992 -14.913 1.00 74.50 151 LEU A O 1
ATOM 1168 N N . ASP A 1 152 ? 16.438 1.962 -13.832 1.00 71.62 152 ASP A N 1
ATOM 1169 C CA . ASP A 1 152 ? 16.664 3.032 -14.794 1.00 71.62 152 ASP A CA 1
ATOM 1170 C C . ASP A 1 152 ? 17.141 2.504 -16.167 1.00 71.62 152 ASP A C 1
ATOM 1172 O O . ASP A 1 152 ? 17.706 1.413 -16.314 1.00 71.62 152 ASP A O 1
ATOM 1176 N N . HIS A 1 153 ? 16.877 3.295 -17.206 1.00 57.75 153 HIS A N 1
ATOM 1177 C CA . HIS A 1 153 ? 16.676 2.890 -18.600 1.00 57.75 153 HIS A CA 1
ATOM 1178 C C . HIS A 1 153 ? 17.916 2.356 -19.347 1.00 57.75 153 HIS A C 1
ATOM 1180 O O . HIS A 1 153 ? 17.865 2.096 -20.551 1.00 57.75 153 HIS A O 1
ATOM 1186 N N . HIS A 1 154 ? 19.042 2.177 -18.656 1.00 53.53 154 HIS A N 1
ATOM 1187 C CA . HIS A 1 154 ? 20.347 1.878 -19.246 1.00 53.53 154 HIS A CA 1
ATOM 1188 C C . HIS A 1 154 ? 20.805 0.413 -19.104 1.00 53.53 154 HIS A C 1
ATOM 1190 O O . HIS A 1 154 ? 21.801 0.023 -19.713 1.00 53.53 154 HIS A O 1
ATOM 1196 N N . SER A 1 155 ? 20.065 -0.433 -18.376 1.00 50.62 155 SER A N 1
ATOM 1197 C CA . SER A 1 155 ? 20.449 -1.834 -18.100 1.00 50.62 155 SER A CA 1
ATOM 1198 C C . SER A 1 155 ? 19.974 -2.882 -19.133 1.00 50.62 155 SER A C 1
ATOM 1200 O O . SER A 1 155 ? 20.053 -4.087 -18.867 1.00 50.62 155 SER A O 1
ATOM 1202 N N . TYR A 1 156 ? 19.539 -2.469 -20.334 1.00 54.81 156 TYR A N 1
ATOM 1203 C CA . TYR A 1 156 ? 19.085 -3.350 -21.432 1.00 54.81 156 TYR A CA 1
ATOM 1204 C C . TYR A 1 156 ? 20.210 -4.154 -22.116 1.00 54.81 156 TYR A C 1
ATOM 1206 O O . TYR A 1 156 ? 20.460 -4.061 -23.321 1.00 54.81 156 TYR A O 1
ATOM 1214 N N . THR A 1 157 ? 20.875 -5.023 -21.359 1.00 55.56 157 THR A N 1
ATOM 1215 C CA . THR A 1 157 ? 21.619 -6.143 -21.951 1.00 55.56 157 THR A CA 1
ATOM 1216 C C . THR A 1 157 ? 20.637 -7.103 -22.635 1.00 55.56 157 THR A C 1
ATOM 1218 O O . THR A 1 157 ? 19.531 -7.317 -22.143 1.00 55.56 157 THR A O 1
ATOM 1221 N N . LYS A 1 158 ? 21.032 -7.745 -23.745 1.00 54.62 158 LYS A N 1
ATOM 1222 C CA . LYS A 1 158 ? 20.176 -8.659 -24.548 1.00 54.62 158 LYS A CA 1
ATOM 1223 C C . LYS A 1 158 ? 19.723 -9.952 -23.825 1.00 54.62 158 LYS A C 1
ATOM 1225 O O . LYS A 1 158 ? 19.299 -10.900 -24.479 1.00 54.62 158 LYS A O 1
ATOM 1230 N N . GLN A 1 159 ? 19.871 -10.020 -22.505 1.00 60.12 159 GLN A N 1
ATOM 1231 C CA . GLN A 1 159 ? 19.755 -11.224 -21.684 1.00 60.12 159 GLN A CA 1
ATOM 1232 C C . GLN A 1 159 ? 18.798 -11.058 -20.488 1.00 60.12 159 GLN A C 1
ATOM 1234 O O . GLN A 1 159 ? 18.372 -12.063 -19.924 1.00 60.12 159 GLN A O 1
ATOM 1239 N N . LEU A 1 160 ? 18.435 -9.824 -20.114 1.00 69.25 160 LEU A N 1
ATOM 1240 C CA . LEU A 1 160 ? 17.512 -9.515 -19.017 1.00 69.25 160 LEU A CA 1
ATOM 1241 C C . LEU A 1 160 ? 16.587 -8.360 -19.424 1.00 69.25 160 LEU A C 1
ATOM 1243 O O . LEU A 1 160 ? 17.061 -7.280 -19.763 1.00 69.25 160 LEU A O 1
ATOM 1247 N N . ASP A 1 161 ? 15.275 -8.592 -19.371 1.00 71.81 161 ASP A N 1
ATOM 1248 C CA . ASP A 1 161 ? 14.246 -7.588 -19.654 1.00 71.81 161 ASP A CA 1
ATOM 1249 C C . ASP A 1 161 ? 13.403 -7.354 -18.398 1.00 71.81 161 ASP A C 1
ATOM 1251 O O . ASP A 1 161 ? 12.603 -8.203 -18.000 1.00 71.81 161 ASP A O 1
ATOM 1255 N N . PHE A 1 162 ? 13.616 -6.202 -17.764 1.00 77.94 162 PHE A N 1
ATOM 1256 C CA . PHE A 1 162 ? 12.974 -5.825 -16.507 1.00 77.94 162 PHE A CA 1
ATOM 1257 C C . PHE A 1 162 ? 11.537 -5.325 -16.715 1.00 77.94 162 PHE A C 1
ATOM 1259 O O . PHE A 1 162 ? 10.748 -5.367 -15.778 1.00 77.94 162 PHE A O 1
ATOM 1266 N N . ARG A 1 163 ? 11.156 -4.910 -17.934 1.00 79.31 163 ARG A N 1
ATOM 1267 C CA . ARG A 1 163 ? 9.910 -4.159 -18.214 1.00 79.31 163 ARG A CA 1
ATOM 1268 C C . ARG A 1 163 ? 8.614 -4.939 -18.005 1.00 79.31 163 ARG A C 1
ATOM 1270 O O . ARG A 1 163 ? 7.546 -4.347 -18.020 1.00 79.31 163 ARG A O 1
ATOM 1277 N N . ARG A 1 164 ? 8.700 -6.261 -17.838 1.00 81.25 164 ARG A N 1
ATOM 1278 C CA . ARG A 1 164 ? 7.562 -7.136 -17.512 1.00 81.25 164 ARG A CA 1
ATOM 1279 C C . ARG A 1 164 ? 7.429 -7.420 -16.009 1.00 81.25 164 ARG A C 1
ATOM 1281 O O . ARG A 1 164 ? 6.486 -8.098 -15.609 1.00 81.25 164 ARG A O 1
ATOM 1288 N N . SER A 1 165 ? 8.390 -6.979 -15.198 1.00 85.31 165 SER A N 1
ATOM 1289 C CA . SER A 1 165 ? 8.393 -7.167 -13.748 1.00 85.31 165 SER A CA 1
ATOM 1290 C C . SER A 1 165 ? 7.815 -5.946 -13.041 1.00 85.31 165 SER A C 1
ATOM 1292 O O . SER A 1 165 ? 7.970 -4.811 -13.493 1.00 85.31 165 SER A O 1
ATOM 1294 N N . ILE A 1 166 ? 7.175 -6.196 -11.903 1.00 86.31 166 ILE A N 1
ATOM 1295 C CA . ILE A 1 166 ? 6.623 -5.165 -11.026 1.00 86.31 166 ILE A CA 1
ATOM 1296 C C . ILE A 1 166 ? 7.545 -5.055 -9.809 1.00 86.31 166 ILE A C 1
ATOM 1298 O O . ILE A 1 166 ? 7.939 -6.073 -9.245 1.00 86.31 166 ILE A O 1
ATOM 1302 N N . PHE A 1 167 ? 7.896 -3.840 -9.404 1.00 85.00 167 PHE A N 1
ATOM 1303 C CA . PHE A 1 167 ? 8.740 -3.530 -8.248 1.00 85.00 167 PHE A CA 1
ATOM 1304 C C . PHE A 1 167 ? 7.945 -2.711 -7.247 1.00 85.00 167 PHE A C 1
ATOM 1306 O O . PHE A 1 167 ? 7.113 -1.911 -7.648 1.00 85.00 167 PHE A O 1
ATOM 1313 N N . ILE A 1 168 ? 8.149 -2.914 -5.949 1.00 86.00 168 ILE A N 1
ATOM 1314 C CA . ILE A 1 168 ? 7.210 -2.438 -4.931 1.00 86.00 168 ILE A CA 1
ATOM 1315 C C . ILE A 1 168 ? 8.013 -1.969 -3.678 1.00 86.00 168 ILE A C 1
ATOM 1317 O O . ILE A 1 168 ? 8.225 -2.761 -2.786 1.00 86.00 168 ILE A O 1
ATOM 1321 N N . PHE A 1 169 ? 8.494 -0.709 -3.601 1.00 83.94 169 PHE A N 1
ATOM 1322 C CA . PHE A 1 169 ? 9.204 -0.022 -2.476 1.00 83.94 169 PHE A CA 1
ATOM 1323 C C . PHE A 1 169 ? 8.315 0.805 -1.491 1.00 83.94 169 PHE A C 1
ATOM 1325 O O . PHE A 1 169 ? 7.773 1.842 -1.871 1.00 83.94 169 PHE A O 1
ATOM 1332 N N . LEU A 1 170 ? 8.120 0.386 -0.231 1.00 84.12 170 LEU A N 1
ATOM 1333 C CA . LEU A 1 170 ? 7.315 1.113 0.783 1.00 84.12 170 LEU A CA 1
ATOM 1334 C C . LEU A 1 170 ? 8.173 1.966 1.729 1.00 84.12 170 LEU A C 1
ATOM 1336 O O . LEU A 1 170 ? 9.298 1.593 2.056 1.00 84.12 170 LEU A O 1
ATOM 1340 N N . SER A 1 171 ? 7.583 3.038 2.265 1.00 84.62 171 SER A N 1
ATOM 1341 C CA . SER A 1 171 ? 8.126 3.789 3.398 1.00 84.62 171 SER A CA 1
ATOM 1342 C C . SER A 1 171 ? 7.036 4.287 4.347 1.00 84.62 171 SER A C 1
ATOM 1344 O O . SER A 1 171 ? 5.927 4.608 3.917 1.00 84.62 171 SER A O 1
ATOM 1346 N N . ASN A 1 172 ? 7.378 4.439 5.629 1.00 85.44 172 ASN A N 1
ATOM 1347 C CA . ASN A 1 172 ? 6.541 5.125 6.617 1.00 85.44 172 ASN A CA 1
ATOM 1348 C C . ASN A 1 172 ? 6.854 6.633 6.727 1.00 85.44 172 ASN A C 1
ATOM 1350 O O . ASN A 1 172 ? 6.126 7.348 7.417 1.00 85.44 172 ASN A O 1
ATOM 1354 N N . VAL A 1 173 ? 7.918 7.128 6.075 1.00 84.00 173 VAL A N 1
ATOM 1355 C CA . VAL A 1 173 ? 8.465 8.484 6.296 1.00 84.00 173 VAL A CA 1
ATOM 1356 C C . VAL A 1 173 ? 7.488 9.595 5.933 1.00 84.00 173 VAL A C 1
ATOM 1358 O O . VAL A 1 173 ? 7.403 10.552 6.683 1.00 84.00 173 VAL A O 1
ATOM 1361 N N . ALA A 1 174 ? 6.695 9.446 4.868 1.00 86.50 174 ALA A N 1
ATOM 1362 C CA . ALA A 1 174 ? 5.685 10.436 4.473 1.00 86.50 174 ALA A CA 1
ATOM 1363 C C . ALA A 1 174 ? 4.435 10.470 5.383 1.00 86.50 174 ALA A C 1
ATOM 1365 O O . ALA A 1 174 ? 3.531 11.281 5.175 1.00 86.50 174 ALA A O 1
ATOM 1366 N N . GLY A 1 175 ? 4.322 9.549 6.349 1.00 87.56 175 GLY A N 1
ATOM 1367 C CA . GLY A 1 175 ? 3.128 9.371 7.180 1.00 87.56 175 GLY A CA 1
ATOM 1368 C C . GLY A 1 175 ? 2.685 10.627 7.952 1.00 87.56 175 GLY A C 1
ATOM 1369 O O . GLY A 1 175 ? 1.496 10.960 7.894 1.00 87.56 175 GLY A O 1
ATOM 1370 N N . PRO A 1 176 ? 3.587 11.342 8.656 1.00 88.00 176 PRO A N 1
ATOM 1371 C CA . PRO A 1 176 ? 3.256 12.583 9.357 1.00 88.00 176 PRO A CA 1
ATOM 1372 C C . PRO A 1 176 ? 2.761 13.684 8.411 1.00 88.00 176 PRO A C 1
ATOM 1374 O O . PRO A 1 176 ? 1.745 14.327 8.682 1.00 88.00 176 PRO A O 1
ATOM 1377 N N . GLU A 1 177 ? 3.426 13.874 7.274 1.00 89.69 177 GLU A N 1
ATOM 1378 C CA . GLU A 1 177 ? 3.119 14.924 6.305 1.00 89.69 177 GLU A CA 1
ATOM 1379 C C . GLU A 1 177 ? 1.792 14.644 5.591 1.00 89.69 177 GLU A C 1
ATOM 1381 O O . GLU A 1 177 ? 0.972 15.553 5.456 1.00 89.69 177 GLU A O 1
ATOM 1386 N N . ILE A 1 178 ? 1.518 13.385 5.219 1.00 91.94 178 ILE A N 1
ATOM 1387 C CA . ILE A 1 178 ? 0.209 12.948 4.701 1.00 91.94 178 ILE A CA 1
ATOM 1388 C C . ILE A 1 178 ? -0.893 13.220 5.735 1.00 91.94 178 ILE A C 1
ATOM 1390 O O . ILE A 1 178 ? -1.963 13.709 5.370 1.00 91.94 178 ILE A O 1
ATOM 1394 N N . ALA A 1 179 ? -0.650 12.951 7.023 1.00 90.81 179 ALA A N 1
ATOM 1395 C CA . ALA A 1 179 ? -1.627 13.200 8.083 1.00 90.81 179 ALA A CA 1
ATOM 1396 C C . ALA A 1 179 ? -1.936 14.699 8.257 1.00 90.81 179 ALA A C 1
ATOM 1398 O O . ALA A 1 179 ? -3.107 15.085 8.308 1.00 90.81 179 ALA A O 1
ATOM 1399 N N . VAL A 1 180 ? -0.906 15.553 8.284 1.00 91.94 180 VAL A N 1
ATOM 1400 C CA . VAL A 1 180 ? -1.056 17.020 8.339 1.00 91.94 180 VAL A CA 1
ATOM 1401 C C . VAL A 1 180 ? -1.764 17.543 7.085 1.00 91.94 180 VAL A C 1
ATOM 1403 O O . VAL A 1 180 ? -2.686 18.357 7.183 1.00 91.94 180 VAL A O 1
ATOM 1406 N N . LYS A 1 181 ? -1.392 17.042 5.904 1.00 93.62 181 LYS A N 1
ATOM 1407 C CA . LYS A 1 181 ? -1.988 17.419 4.620 1.00 93.62 181 LYS A CA 1
ATOM 1408 C C . LYS A 1 181 ? -3.469 17.039 4.543 1.00 93.62 181 LYS A C 1
ATOM 1410 O O . LYS A 1 181 ? -4.281 17.902 4.207 1.00 93.62 181 LYS A O 1
ATOM 1415 N N . LEU A 1 182 ? -3.829 15.807 4.915 1.00 92.31 182 LEU A N 1
ATOM 1416 C CA . LEU A 1 182 ? -5.217 15.337 4.989 1.00 92.31 182 LEU A CA 1
ATOM 1417 C C . LEU A 1 182 ? -6.028 16.178 5.978 1.00 92.31 182 LEU A C 1
ATOM 1419 O O . LEU A 1 182 ? -7.102 16.662 5.624 1.00 92.31 182 LEU A O 1
ATOM 1423 N N . LYS A 1 183 ? -5.496 16.430 7.183 1.00 92.19 183 LYS A N 1
ATOM 1424 C CA . LYS A 1 183 ? -6.150 17.317 8.153 1.00 92.19 183 LYS A CA 1
ATOM 1425 C C . LYS A 1 183 ? -6.392 18.710 7.565 1.00 92.19 183 LYS A C 1
ATOM 1427 O O . LYS A 1 183 ? -7.492 19.228 7.704 1.00 92.19 183 LYS A O 1
ATOM 1432 N N . SER A 1 184 ? -5.430 19.277 6.832 1.00 95.25 184 SER A N 1
ATOM 1433 C CA . SER A 1 184 ? -5.601 20.591 6.196 1.00 95.25 184 SER A CA 1
ATOM 1434 C C . SER A 1 184 ? -6.737 20.641 5.165 1.00 95.25 184 SER A C 1
ATOM 1436 O O . SER A 1 184 ? -7.252 21.724 4.905 1.00 95.25 184 SER A O 1
ATOM 1438 N N . LEU A 1 185 ? -7.089 19.515 4.533 1.00 95.06 185 LEU A N 1
ATOM 1439 C CA . LEU A 1 185 ? -8.186 19.411 3.562 1.00 95.06 185 LEU A CA 1
ATOM 1440 C C . LEU A 1 185 ? -9.532 19.311 4.291 1.00 95.06 185 LEU A C 1
ATOM 1442 O O . LEU A 1 185 ? -10.450 20.073 3.990 1.00 95.06 185 LEU A O 1
ATOM 1446 N N . VAL A 1 186 ? -9.606 18.465 5.322 1.00 92.38 186 VAL A N 1
ATOM 1447 C CA . VAL A 1 186 ? -10.797 18.315 6.177 1.00 92.38 186 VAL A CA 1
ATOM 1448 C C . VAL A 1 186 ? -11.118 19.610 6.935 1.00 92.38 186 VAL A C 1
ATOM 1450 O O . VAL A 1 186 ? -12.267 20.042 6.945 1.00 92.38 186 VAL A O 1
ATOM 1453 N N . ASP A 1 187 ? -10.110 20.303 7.473 1.00 94.12 187 ASP A N 1
ATOM 1454 C CA . ASP A 1 187 ? -10.269 21.613 8.129 1.00 94.12 187 ASP A CA 1
ATOM 1455 C C . ASP A 1 187 ? -10.738 22.720 7.158 1.00 94.12 187 ASP A C 1
ATOM 1457 O O . ASP A 1 187 ? -11.265 23.743 7.594 1.00 94.12 187 ASP A O 1
ATOM 1461 N N . ARG A 1 188 ? -10.565 22.524 5.841 1.00 95.75 188 ARG A N 1
ATOM 1462 C CA . ARG A 1 188 ? -11.088 23.398 4.772 1.00 95.75 188 ARG A CA 1
ATOM 1463 C C . ARG A 1 188 ? -12.459 22.959 4.238 1.00 95.75 188 ARG A C 1
ATOM 1465 O O . ARG A 1 188 ? -12.990 23.621 3.349 1.00 95.75 188 ARG A O 1
ATOM 1472 N N . GLY A 1 189 ? -13.046 21.893 4.785 1.00 94.00 189 GLY A N 1
ATOM 1473 C CA . GLY A 1 189 ? -14.382 21.403 4.436 1.00 94.00 189 GLY A CA 1
ATOM 1474 C C . GLY A 1 189 ? -14.439 20.356 3.318 1.00 94.00 189 GLY A C 1
ATOM 1475 O O . GLY A 1 189 ? -15.538 20.030 2.881 1.00 94.00 189 GLY A O 1
ATOM 1476 N N . SER A 1 190 ? -13.303 19.821 2.856 1.00 94.44 190 SER A N 1
ATOM 1477 C CA . SER A 1 190 ? -13.269 18.687 1.918 1.00 94.44 190 SER A CA 1
ATOM 1478 C C . SER A 1 190 ? -13.463 17.364 2.663 1.00 94.44 190 SER A C 1
ATOM 1480 O O . SER A 1 190 ? -12.789 17.123 3.668 1.00 94.44 190 SER A O 1
ATOM 1482 N N . TRP A 1 191 ? -14.328 16.471 2.178 1.00 93.56 191 TRP A N 1
ATOM 1483 C CA . TRP A 1 191 ? -14.484 15.153 2.802 1.00 93.56 191 TRP A CA 1
ATOM 1484 C C . TRP A 1 191 ? -13.288 14.247 2.485 1.00 93.56 191 TRP A C 1
ATOM 1486 O O . TRP A 1 191 ? -12.679 14.338 1.419 1.00 93.56 191 TRP A O 1
ATOM 1496 N N . ARG A 1 192 ? -12.953 13.327 3.401 1.00 91.62 192 ARG A N 1
ATOM 1497 C CA . ARG A 1 192 ? -11.829 12.386 3.232 1.00 91.62 192 ARG A CA 1
ATOM 1498 C C . ARG A 1 192 ? -11.959 11.599 1.924 1.00 91.62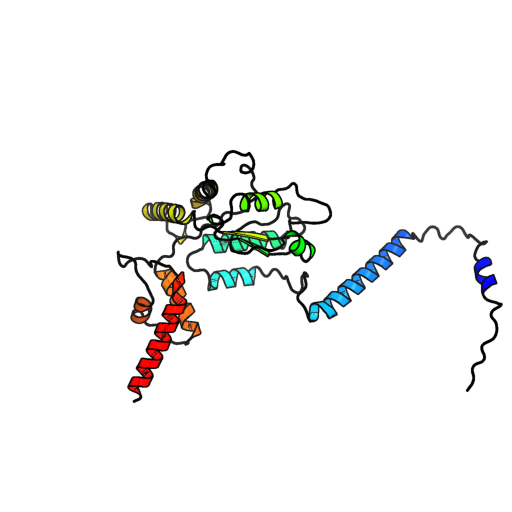 192 ARG A C 1
ATOM 1500 O O . ARG A 1 192 ? -10.994 11.504 1.174 1.00 91.62 192 ARG A O 1
ATOM 1507 N N . GLU A 1 193 ? -13.158 11.099 1.648 1.00 91.75 193 GLU A N 1
ATOM 1508 C CA . GLU A 1 193 ? -13.559 10.352 0.451 1.00 91.75 193 GLU A CA 1
ATOM 1509 C C . GLU A 1 193 ? -13.434 11.137 -0.865 1.00 91.75 193 GLU A C 1
ATOM 1511 O O . GLU A 1 193 ? -13.349 10.521 -1.926 1.00 91.75 193 GLU A O 1
ATOM 1516 N N . GLU A 1 194 ? -13.435 12.471 -0.817 1.00 93.94 194 GLU A N 1
ATOM 1517 C CA . GLU A 1 194 ? -13.339 13.335 -2.002 1.00 93.94 194 GLU A CA 1
ATOM 1518 C C . GLU A 1 194 ? -11.886 13.631 -2.393 1.00 93.94 194 GLU A C 1
ATOM 1520 O O . GLU A 1 194 ? -11.627 13.963 -3.550 1.00 93.94 194 GLU A O 1
ATOM 1525 N N . THR A 1 195 ? -10.942 13.491 -1.451 1.00 93.00 195 THR A N 1
ATOM 1526 C CA . THR A 1 195 ? -9.510 13.731 -1.701 1.00 93.00 195 THR A CA 1
ATOM 1527 C C . THR A 1 195 ? -8.951 12.779 -2.758 1.00 93.00 195 THR A C 1
ATOM 1529 O O . THR A 1 195 ? -9.335 11.609 -2.827 1.00 93.00 195 THR A O 1
ATOM 1532 N N . GLN A 1 196 ? -8.029 13.263 -3.586 1.00 93.62 196 GLN A N 1
ATOM 1533 C CA . GLN A 1 196 ? -7.477 12.521 -4.724 1.00 93.62 196 GLN A CA 1
ATOM 1534 C C . GLN A 1 196 ? -5.953 12.417 -4.645 1.00 93.62 196 GLN A C 1
ATOM 1536 O O . GLN A 1 196 ? -5.318 13.061 -3.817 1.00 93.62 196 GLN A O 1
ATOM 1541 N N . LEU A 1 197 ? -5.337 11.623 -5.531 1.00 91.00 197 LEU A N 1
ATOM 1542 C CA . LEU A 1 197 ? -3.875 11.503 -5.585 1.00 91.00 197 LEU A CA 1
ATOM 1543 C C . LEU A 1 197 ? -3.189 12.878 -5.720 1.00 91.00 197 LEU A C 1
ATOM 1545 O O . LEU A 1 197 ? -2.267 13.170 -4.960 1.00 91.00 197 LEU A O 1
ATOM 1549 N N . HIS A 1 198 ? -3.706 13.742 -6.601 1.00 91.44 198 HIS A N 1
ATOM 1550 C CA . HIS A 1 198 ? -3.147 15.070 -6.878 1.00 91.44 198 HIS A CA 1
ATOM 1551 C C . HIS A 1 198 ? -3.124 16.017 -5.665 1.00 91.44 198 HIS A C 1
ATOM 1553 O O . HIS A 1 198 ? -2.313 16.943 -5.621 1.00 91.44 198 HIS A O 1
ATOM 1559 N N . ASP A 1 199 ? -3.959 15.784 -4.643 1.00 93.25 199 ASP A N 1
ATOM 1560 C CA . ASP A 1 199 ? -3.851 16.521 -3.383 1.00 93.25 199 ASP A CA 1
ATOM 1561 C C . ASP A 1 199 ? -2.499 16.250 -2.707 1.00 93.25 199 ASP A C 1
ATOM 1563 O O . ASP A 1 199 ? -1.897 17.166 -2.141 1.00 93.25 199 ASP A O 1
ATOM 1567 N N . PHE A 1 200 ? -2.016 15.006 -2.767 1.00 93.25 200 PHE A N 1
ATOM 1568 C CA . PHE A 1 200 ? -0.869 14.505 -2.009 1.00 93.25 200 PHE A CA 1
ATOM 1569 C C . PHE A 1 200 ? 0.429 14.390 -2.816 1.00 93.25 200 PHE A C 1
ATOM 1571 O O . PHE A 1 200 ? 1.477 14.293 -2.186 1.00 93.25 200 PHE A O 1
ATOM 1578 N N . GLU A 1 201 ? 0.398 14.431 -4.153 1.00 87.81 201 GLU A N 1
ATOM 1579 C CA . GLU A 1 201 ? 1.576 14.258 -5.030 1.00 87.81 201 GLU A CA 1
ATOM 1580 C C . GLU A 1 201 ? 2.800 15.059 -4.561 1.00 87.81 201 GLU A C 1
ATOM 1582 O O . GLU A 1 201 ? 3.812 14.463 -4.206 1.00 87.81 201 GLU A O 1
ATOM 1587 N N . SER A 1 202 ? 2.682 16.383 -4.415 1.00 87.38 202 SER A N 1
ATOM 1588 C CA . SER A 1 202 ? 3.791 17.233 -3.935 1.00 87.38 202 SER A CA 1
ATOM 1589 C C . SER A 1 202 ? 4.263 16.905 -2.512 1.00 87.38 202 SER A C 1
ATOM 1591 O O . SER A 1 202 ? 5.424 17.118 -2.176 1.00 87.38 202 SER A O 1
ATOM 1593 N N . THR A 1 203 ? 3.387 16.378 -1.653 1.00 87.44 203 THR A N 1
ATOM 1594 C CA . THR A 1 203 ? 3.744 15.940 -0.293 1.00 87.44 203 THR A CA 1
ATOM 1595 C C . THR A 1 203 ? 4.507 14.614 -0.316 1.00 87.44 203 THR A C 1
ATOM 1597 O O . THR A 1 203 ? 5.472 14.455 0.426 1.00 87.44 203 THR A O 1
ATOM 1600 N N . LEU A 1 204 ? 4.112 13.686 -1.190 1.00 85.19 204 LEU A N 1
ATOM 1601 C CA . LEU A 1 204 ? 4.779 12.399 -1.396 1.00 85.19 204 LEU A CA 1
ATOM 1602 C C . LEU A 1 204 ? 6.150 12.583 -2.053 1.00 85.19 204 LEU A C 1
ATOM 1604 O O . LEU A 1 204 ? 7.125 11.988 -1.602 1.00 85.19 204 LEU A O 1
ATOM 1608 N N . GLU A 1 205 ? 6.229 13.447 -3.064 1.00 79.25 205 GLU A N 1
ATOM 1609 C CA . GLU A 1 205 ? 7.461 13.786 -3.773 1.00 79.25 205 GLU A CA 1
ATOM 1610 C C . GLU A 1 205 ? 8.485 14.396 -2.801 1.00 79.25 205 GLU A C 1
ATOM 1612 O O . GLU A 1 205 ? 9.574 13.849 -2.632 1.00 79.25 205 GLU A O 1
ATOM 1617 N N . ILE A 1 206 ? 8.097 15.436 -2.046 1.00 79.62 206 ILE A N 1
ATOM 1618 C CA . ILE A 1 206 ? 8.953 16.068 -1.026 1.00 79.62 206 ILE A CA 1
ATOM 1619 C C . ILE A 1 206 ? 9.353 15.081 0.080 1.00 79.62 206 ILE A C 1
ATOM 1621 O O . ILE A 1 206 ? 10.506 15.094 0.506 1.00 79.62 206 ILE A O 1
ATOM 1625 N N . ALA A 1 207 ? 8.456 14.207 0.544 1.00 77.50 207 ALA A N 1
ATOM 1626 C CA . ALA A 1 207 ? 8.821 13.193 1.532 1.00 77.50 207 ALA A CA 1
ATOM 1627 C C . ALA A 1 207 ? 9.815 12.163 0.960 1.00 77.50 207 ALA A C 1
ATOM 1629 O O . ALA A 1 207 ? 10.761 11.781 1.649 1.00 77.50 207 ALA A O 1
ATOM 1630 N N . SER A 1 208 ? 9.666 11.771 -0.312 1.00 71.69 208 SER A N 1
ATOM 1631 C CA . SER A 1 208 ? 10.626 10.897 -0.998 1.00 71.69 208 SER A CA 1
ATOM 1632 C C . SER A 1 208 ? 12.006 11.559 -1.132 1.00 71.69 208 SER A C 1
ATOM 1634 O O . SER A 1 208 ? 13.017 10.926 -0.819 1.00 71.69 208 SER A O 1
ATOM 1636 N N . TYR A 1 209 ? 12.039 12.868 -1.422 1.00 68.31 209 TYR A N 1
ATOM 1637 C CA . TYR A 1 209 ? 13.248 13.701 -1.435 1.00 68.31 209 TYR A CA 1
ATOM 1638 C C . TYR A 1 209 ? 13.929 13.867 -0.056 1.00 68.31 209 TYR A C 1
ATOM 1640 O O . TYR A 1 209 ? 14.976 14.503 0.037 1.00 68.31 209 TYR A O 1
ATOM 1648 N N . ASN A 1 210 ? 13.373 13.305 1.024 1.00 63.78 210 ASN A N 1
ATOM 1649 C CA . ASN A 1 210 ? 13.966 13.322 2.367 1.00 63.78 210 ASN A CA 1
ATOM 1650 C C . ASN A 1 210 ? 14.287 11.917 2.925 1.00 63.78 210 ASN A C 1
ATOM 1652 O O . ASN A 1 210 ? 14.762 11.809 4.055 1.00 63.78 210 ASN A O 1
ATOM 1656 N N . LEU A 1 211 ? 14.085 10.840 2.149 1.00 61.66 211 LEU A N 1
ATOM 1657 C CA . LEU A 1 211 ? 14.270 9.451 2.608 1.00 61.66 211 LEU A CA 1
ATOM 1658 C C . LEU A 1 211 ? 15.710 9.073 2.992 1.00 61.66 211 LEU A C 1
ATOM 1660 O O . LEU A 1 211 ? 15.902 8.177 3.812 1.00 61.66 211 LEU A O 1
ATOM 1664 N N . VAL A 1 212 ? 16.720 9.714 2.394 1.00 54.59 212 VAL A N 1
ATOM 1665 C CA . VAL A 1 212 ? 18.140 9.366 2.575 1.00 54.59 212 VAL A CA 1
ATOM 1666 C C . VAL A 1 212 ? 18.959 10.636 2.799 1.00 54.59 212 VAL A C 1
ATOM 1668 O O . VAL A 1 212 ? 18.957 11.553 1.982 1.00 54.59 212 VAL A O 1
ATOM 1671 N N . GLY A 1 213 ? 19.658 10.714 3.930 1.00 53.97 213 GLY A N 1
ATOM 1672 C CA . GLY A 1 213 ? 20.303 11.950 4.371 1.00 53.97 213 GLY A CA 1
ATOM 1673 C C . GLY A 1 213 ? 21.545 12.364 3.568 1.00 53.97 213 GLY A C 1
ATOM 1674 O O . GLY A 1 213 ? 22.426 11.560 3.280 1.00 53.97 213 GLY A O 1
ATOM 1675 N N . GLY A 1 214 ? 21.675 13.670 3.317 1.00 49.69 214 GLY A N 1
ATOM 1676 C CA . GLY A 1 214 ? 22.974 14.345 3.180 1.00 49.69 214 GLY A CA 1
ATOM 1677 C C . GLY A 1 214 ? 23.707 14.272 1.834 1.00 49.69 214 GLY A C 1
ATOM 1678 O O . GLY A 1 214 ? 24.661 15.025 1.659 1.00 49.69 214 GLY A O 1
ATOM 1679 N N . LEU A 1 215 ? 23.272 13.447 0.875 1.00 48.38 215 LEU A N 1
ATOM 1680 C CA . LEU A 1 215 ? 23.892 13.334 -0.463 1.00 48.38 215 LEU A CA 1
ATOM 1681 C C . LEU A 1 215 ? 22.939 13.685 -1.621 1.00 48.38 215 LEU A C 1
ATOM 1683 O O . LEU A 1 215 ? 23.092 13.222 -2.748 1.00 48.38 215 LEU A O 1
ATOM 1687 N N . TYR A 1 216 ? 21.992 14.585 -1.347 1.00 50.84 216 TYR A N 1
ATOM 1688 C CA . TYR A 1 216 ? 20.921 15.039 -2.245 1.00 50.84 216 TYR A CA 1
ATOM 1689 C C . TYR A 1 216 ? 21.369 15.957 -3.410 1.00 50.84 216 TYR A C 1
ATOM 1691 O O . TYR A 1 216 ? 20.714 16.945 -3.736 1.00 50.84 216 TYR A O 1
ATOM 1699 N N . LYS A 1 217 ? 22.518 15.648 -4.029 1.00 45.50 217 LYS A N 1
ATOM 1700 C CA . LYS A 1 217 ? 23.049 16.285 -5.247 1.00 45.50 217 LYS A CA 1
ATOM 1701 C C . LYS A 1 217 ? 23.849 15.300 -6.110 1.00 45.50 217 LYS A C 1
ATOM 1703 O O . LYS A 1 217 ? 25.064 15.416 -6.249 1.00 45.50 217 LYS A O 1
ATOM 1708 N N . SER A 1 218 ? 23.138 14.369 -6.732 1.00 43.31 218 SER A N 1
ATOM 1709 C CA . SER A 1 218 ? 23.517 13.812 -8.036 1.00 43.31 218 SER A CA 1
ATOM 1710 C C . SER A 1 218 ? 22.287 13.870 -8.944 1.00 43.31 218 SER A C 1
ATOM 1712 O O . SER A 1 218 ? 21.167 13.885 -8.434 1.00 43.31 218 SER A O 1
ATOM 1714 N N . GLU A 1 219 ? 22.468 13.924 -10.264 1.00 47.22 219 GLU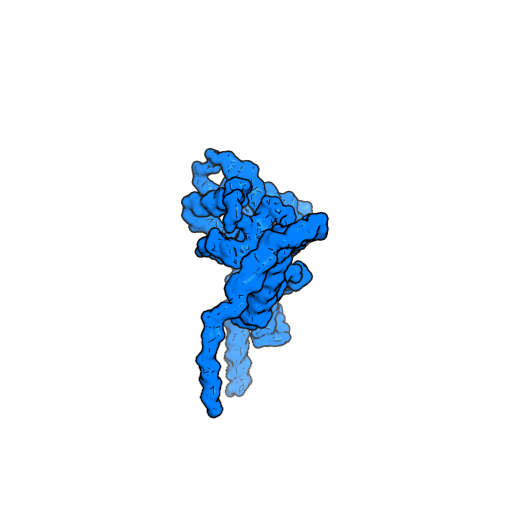 A N 1
ATOM 1715 C CA . GLU A 1 219 ? 21.362 14.107 -11.228 1.00 47.22 219 GLU A CA 1
ATOM 1716 C C . GLU A 1 219 ? 20.387 12.903 -11.301 1.00 47.22 219 GLU A C 1
ATOM 1718 O O . GLU A 1 219 ? 19.366 12.946 -11.980 1.00 47.22 219 GLU A O 1
ATOM 1723 N N . LEU A 1 220 ? 20.639 11.844 -10.522 1.00 47.19 220 LEU A N 1
ATOM 1724 C CA . LEU A 1 220 ? 19.849 10.610 -10.443 1.00 47.19 220 LEU A CA 1
ATOM 1725 C C . LEU A 1 220 ? 18.483 10.746 -9.742 1.00 47.19 220 LEU A C 1
ATOM 1727 O O . LEU A 1 220 ? 17.802 9.737 -9.554 1.00 47.19 220 LEU A O 1
ATOM 1731 N N . ILE A 1 221 ? 18.050 11.958 -9.376 1.00 49.03 221 ILE A N 1
ATOM 1732 C CA . ILE A 1 221 ? 16.675 12.222 -8.906 1.00 49.03 221 ILE A CA 1
ATOM 1733 C C . ILE A 1 221 ? 16.004 13.392 -9.656 1.00 49.03 221 ILE A C 1
ATOM 1735 O O . ILE A 1 221 ? 15.106 14.044 -9.138 1.00 49.03 221 ILE A O 1
ATOM 1739 N N . GLU A 1 222 ? 16.368 13.584 -10.930 1.00 49.78 222 GLU A N 1
ATOM 1740 C CA . GLU A 1 222 ? 15.429 14.048 -11.977 1.00 49.78 222 GLU A CA 1
ATOM 1741 C C . GLU A 1 222 ? 14.690 12.850 -12.638 1.00 49.78 222 GLU A C 1
ATOM 1743 O O . GLU A 1 222 ? 14.112 12.955 -13.715 1.00 49.78 222 GLU A O 1
ATOM 1748 N N . SER A 1 223 ? 14.770 11.653 -12.045 1.00 50.34 223 SER A N 1
ATOM 1749 C CA . SER A 1 223 ? 14.905 10.400 -12.808 1.00 50.34 223 SER A CA 1
ATOM 1750 C C . SER A 1 223 ? 13.622 9.655 -13.201 1.00 50.34 223 SER A C 1
ATOM 1752 O O . SER A 1 223 ? 13.710 8.665 -13.921 1.00 50.34 223 SER A O 1
ATOM 1754 N N . HIS A 1 224 ? 12.429 10.083 -12.769 1.00 61.22 224 HIS A N 1
ATOM 1755 C CA . HIS A 1 224 ? 11.129 9.507 -13.186 1.00 61.22 224 HIS A CA 1
ATOM 1756 C C . HIS A 1 224 ? 10.978 7.958 -13.082 1.00 61.22 224 HIS A C 1
ATOM 1758 O O . HIS A 1 224 ? 10.110 7.365 -13.740 1.00 61.22 224 HIS A O 1
ATOM 1764 N N . VAL A 1 225 ? 11.798 7.283 -12.262 1.00 70.06 225 VAL A N 1
ATOM 1765 C CA . VAL A 1 225 ? 11.840 5.806 -12.168 1.00 70.06 225 VAL A CA 1
ATOM 1766 C C . VAL A 1 225 ? 10.605 5.233 -11.465 1.00 70.06 225 VAL A C 1
ATOM 1768 O O . VAL A 1 225 ? 10.130 4.163 -11.835 1.00 70.06 225 VAL A O 1
ATOM 1771 N N . ILE A 1 226 ? 10.054 5.952 -10.482 1.00 77.69 226 ILE A N 1
ATOM 1772 C CA . ILE A 1 226 ? 8.788 5.600 -9.826 1.00 77.69 226 ILE A CA 1
ATOM 1773 C C . ILE A 1 226 ? 7.630 6.113 -10.690 1.00 77.69 226 ILE A C 1
ATOM 1775 O O . ILE A 1 226 ? 7.576 7.299 -11.008 1.00 77.69 226 ILE A O 1
ATOM 1779 N N . ASP A 1 227 ? 6.698 5.235 -11.070 1.00 78.25 227 ASP A N 1
ATOM 1780 C CA . ASP A 1 227 ? 5.525 5.615 -11.873 1.00 78.25 227 ASP A CA 1
ATOM 1781 C C . ASP A 1 227 ? 4.463 6.339 -11.048 1.00 78.25 227 ASP A C 1
ATOM 1783 O O . ASP A 1 227 ? 3.875 7.324 -11.494 1.00 78.25 227 ASP A O 1
ATOM 1787 N N . HIS A 1 228 ? 4.198 5.818 -9.847 1.00 85.06 228 HIS A N 1
ATOM 1788 C CA . HIS A 1 228 ? 3.096 6.247 -9.000 1.00 85.06 228 HIS A CA 1
ATOM 1789 C C . HIS A 1 228 ? 3.489 6.190 -7.523 1.00 85.06 228 HIS A C 1
ATOM 1791 O O . HIS A 1 228 ? 3.667 5.114 -6.952 1.00 85.06 228 HIS A O 1
ATOM 1797 N N . PHE A 1 229 ? 3.535 7.351 -6.873 1.00 86.12 229 PHE A N 1
ATOM 1798 C CA . PHE A 1 229 ? 3.484 7.419 -5.416 1.00 86.12 229 PHE A CA 1
ATOM 1799 C C . PHE A 1 229 ? 2.040 7.176 -4.956 1.00 86.12 229 PHE A C 1
ATOM 1801 O O . PHE A 1 229 ? 1.111 7.748 -5.520 1.00 86.12 229 PHE A O 1
ATOM 1808 N N . VAL A 1 230 ? 1.827 6.338 -3.937 1.00 91.06 230 VAL A N 1
ATOM 1809 C CA . VAL A 1 230 ? 0.479 5.982 -3.455 1.00 91.06 230 VAL A CA 1
ATOM 1810 C C . VAL A 1 230 ? 0.343 6.344 -1.969 1.00 91.06 230 VAL A C 1
ATOM 1812 O O . VAL A 1 230 ? 0.982 5.701 -1.135 1.00 91.06 230 VAL A O 1
ATOM 1815 N N . PRO A 1 231 ? -0.471 7.353 -1.598 1.00 92.31 231 PRO A N 1
ATOM 1816 C CA . PRO A 1 231 ? -0.636 7.747 -0.204 1.00 92.31 231 PRO A CA 1
ATOM 1817 C C . PRO A 1 231 ? -1.510 6.743 0.554 1.00 92.31 231 PRO A C 1
ATOM 1819 O O . PRO A 1 231 ? -2.646 6.468 0.162 1.00 92.31 231 PRO A O 1
ATOM 1822 N N . PHE A 1 232 ? -1.014 6.265 1.696 1.00 91.25 232 PHE A N 1
ATOM 1823 C CA . PHE A 1 232 ? -1.828 5.574 2.697 1.00 91.25 232 PHE A CA 1
ATOM 1824 C C . PHE A 1 232 ? -2.298 6.591 3.744 1.00 91.25 232 PHE A C 1
ATOM 1826 O O . PHE A 1 232 ? -1.512 7.136 4.517 1.00 91.25 232 PHE A O 1
ATOM 1833 N N . LEU A 1 233 ? -3.599 6.867 3.749 1.00 91.00 233 LEU A N 1
ATOM 1834 C CA . LEU A 1 233 ? -4.242 7.867 4.595 1.00 91.00 233 LEU A CA 1
ATOM 1835 C C . LEU A 1 233 ? -4.476 7.323 6.023 1.00 91.00 233 LEU A C 1
ATOM 1837 O O . LEU A 1 233 ? -4.981 6.204 6.166 1.00 91.00 233 LEU A O 1
ATOM 1841 N N . PRO A 1 234 ? -4.220 8.100 7.096 1.00 88.19 234 PRO A N 1
ATOM 1842 C CA . PRO A 1 234 ? -4.473 7.676 8.477 1.00 88.19 234 PRO A CA 1
ATOM 1843 C C . PRO A 1 234 ? -5.894 7.138 8.712 1.00 88.19 234 PRO A C 1
ATOM 1845 O O . PRO A 1 234 ? -6.874 7.674 8.187 1.00 88.19 234 PRO A O 1
ATOM 1848 N N . LEU A 1 235 ? -6.023 6.063 9.496 1.00 86.81 235 LEU A N 1
ATOM 1849 C CA . LEU A 1 235 ? -7.300 5.373 9.710 1.00 86.81 235 LEU A CA 1
ATOM 1850 C C . LEU A 1 235 ? -8.148 6.035 10.805 1.00 86.81 235 LEU A C 1
ATOM 1852 O O . LEU A 1 235 ? -7.820 5.965 11.988 1.00 86.81 235 LEU A O 1
ATOM 1856 N N . GLU A 1 236 ? -9.295 6.597 10.419 1.00 85.19 236 GLU A N 1
ATOM 1857 C CA . GLU A 1 236 ? -10.355 6.974 11.368 1.00 85.19 236 GLU A CA 1
ATOM 1858 C C . GLU A 1 236 ? -10.964 5.748 12.070 1.00 85.19 236 GLU A C 1
ATOM 1860 O O . GLU A 1 236 ? -10.938 4.635 11.537 1.00 85.19 236 GLU A O 1
ATOM 1865 N N . LEU A 1 237 ? -11.601 5.986 13.223 1.00 83.81 237 LEU A N 1
ATOM 1866 C CA . LEU A 1 237 ? -12.199 4.975 14.100 1.00 83.81 237 LEU A CA 1
ATOM 1867 C C . LEU A 1 237 ? -13.051 3.931 13.352 1.00 83.81 237 LEU A C 1
ATOM 1869 O O . LEU A 1 237 ? -12.788 2.736 13.470 1.00 83.81 237 LEU A O 1
ATOM 1873 N N . ARG A 1 238 ? -13.985 4.378 12.498 1.00 86.44 238 ARG A N 1
ATOM 1874 C CA . ARG A 1 238 ? -14.877 3.529 11.677 1.00 86.44 238 ARG A CA 1
ATOM 1875 C C . ARG A 1 238 ? -14.156 2.493 10.802 1.00 86.44 238 ARG A C 1
ATOM 1877 O O . ARG A 1 238 ? -14.698 1.424 10.536 1.00 86.44 238 ARG A O 1
ATOM 1884 N N . HIS A 1 239 ? -12.926 2.769 10.366 1.00 88.94 239 HIS A N 1
ATOM 1885 C CA . HIS A 1 239 ? -12.135 1.814 9.585 1.00 88.94 239 HIS A CA 1
ATOM 1886 C C . HIS A 1 239 ? -11.553 0.714 10.480 1.00 88.94 239 HIS A C 1
ATOM 1888 O O . HIS A 1 239 ? -11.510 -0.449 10.086 1.00 88.94 239 HIS A O 1
ATOM 1894 N N . VAL A 1 240 ? -11.170 1.070 11.710 1.00 87.31 240 VAL A N 1
ATOM 1895 C CA . VAL A 1 240 ? -10.708 0.119 12.729 1.00 87.31 240 VAL A CA 1
ATOM 1896 C C . VAL A 1 240 ? -11.862 -0.761 13.207 1.00 87.31 240 VAL A C 1
ATOM 1898 O O . VAL A 1 240 ? -11.666 -1.960 13.377 1.00 87.31 240 VAL A O 1
ATOM 1901 N N . GLU A 1 241 ? -13.078 -0.219 13.323 1.00 88.38 241 GLU A N 1
ATOM 1902 C CA . GLU A 1 241 ? -14.282 -1.027 13.557 1.00 88.38 241 GLU A CA 1
ATOM 1903 C C . GLU A 1 241 ? -14.493 -2.090 12.471 1.00 88.38 241 GLU A C 1
ATOM 1905 O O . GLU A 1 241 ? -14.801 -3.237 12.783 1.00 88.38 241 GLU A O 1
ATOM 1910 N N . ASN A 1 242 ? -14.307 -1.736 11.196 1.00 90.06 242 ASN A N 1
ATOM 1911 C CA . ASN A 1 242 ? -14.472 -2.680 10.089 1.00 90.06 242 ASN A CA 1
ATOM 1912 C C . ASN A 1 242 ? -13.378 -3.757 10.090 1.00 90.06 242 ASN A C 1
ATOM 1914 O O . ASN A 1 242 ? -13.702 -4.933 9.926 1.00 90.06 242 ASN A O 1
ATOM 1918 N N . CYS A 1 243 ? -12.124 -3.396 10.396 1.00 89.75 243 CYS A N 1
ATOM 1919 C CA . CYS A 1 243 ? -11.074 -4.376 10.690 1.00 89.75 243 CYS A CA 1
ATOM 1920 C C . CYS A 1 243 ? -11.492 -5.333 11.821 1.00 89.75 243 CYS A C 1
ATOM 1922 O O . CYS A 1 243 ? -11.341 -6.540 11.683 1.00 89.75 243 CYS A O 1
ATOM 1924 N N . ILE A 1 244 ? -12.040 -4.815 12.927 1.00 89.44 244 ILE A N 1
ATOM 1925 C CA . ILE A 1 244 ? -12.477 -5.618 14.081 1.00 89.44 244 ILE A CA 1
ATOM 1926 C C . ILE A 1 244 ? -13.630 -6.562 13.709 1.00 89.44 244 ILE A C 1
ATOM 1928 O O . ILE A 1 244 ? -13.590 -7.735 14.073 1.00 89.44 244 ILE A O 1
ATOM 1932 N N . ARG A 1 245 ? -14.633 -6.082 12.961 1.00 89.56 245 ARG A N 1
ATOM 1933 C CA . ARG A 1 245 ? -15.784 -6.884 12.506 1.00 89.56 245 ARG A CA 1
ATOM 1934 C C . ARG A 1 245 ? -15.341 -8.049 11.611 1.00 89.56 245 ARG A C 1
ATOM 1936 O O . ARG A 1 245 ? -15.733 -9.181 11.874 1.00 89.56 245 ARG A O 1
ATOM 1943 N N . VAL A 1 246 ? -14.491 -7.785 10.614 1.00 89.50 246 VAL A N 1
ATOM 1944 C CA . VAL A 1 246 ? -13.960 -8.814 9.695 1.00 89.50 246 VAL A CA 1
ATOM 1945 C C . VAL A 1 246 ? -13.013 -9.787 10.402 1.00 89.50 246 VAL A C 1
ATOM 1947 O O . VAL A 1 246 ? -12.995 -10.978 10.100 1.00 89.50 246 VAL A O 1
ATOM 1950 N N . GLU A 1 247 ? -12.234 -9.313 11.372 1.00 89.06 247 GLU A N 1
ATOM 1951 C CA . GLU A 1 247 ? -11.356 -10.185 12.149 1.00 89.06 247 GLU A CA 1
ATOM 1952 C C . GLU A 1 247 ? -12.151 -11.102 13.092 1.00 89.06 247 GLU A C 1
ATOM 1954 O O . GLU A 1 247 ? -11.800 -12.269 13.241 1.00 89.06 247 GLU A O 1
ATOM 1959 N N . TYR A 1 248 ? -13.245 -10.613 13.692 1.00 89.00 248 TYR A N 1
ATOM 1960 C CA . TYR A 1 248 ? -14.095 -11.412 14.584 1.00 89.00 248 TYR A CA 1
ATOM 1961 C C . TYR A 1 248 ? -14.894 -12.473 13.819 1.00 89.00 248 TYR A C 1
ATOM 1963 O O . TYR A 1 248 ? -15.017 -13.599 14.305 1.00 89.00 248 TYR A O 1
ATOM 1971 N N . SER A 1 249 ? -15.331 -12.175 12.585 1.00 89.44 249 SER A N 1
ATOM 1972 C CA . SER A 1 249 ? -16.044 -13.142 11.734 1.00 89.44 249 SER A CA 1
ATOM 1973 C C . SER A 1 249 ? -15.215 -14.374 11.342 1.00 89.44 249 SER A C 1
ATOM 1975 O O . SER A 1 249 ? -15.765 -15.350 10.848 1.00 89.44 249 SER A O 1
ATOM 1977 N N . LYS A 1 250 ? -13.896 -14.373 11.585 1.00 89.31 250 LYS A N 1
ATOM 1978 C CA . LYS A 1 250 ? -13.038 -15.565 11.443 1.00 89.31 250 LYS A CA 1
ATOM 1979 C C . LYS A 1 250 ? -13.251 -16.606 12.551 1.00 89.31 250 LYS A C 1
ATOM 1981 O O . LYS A 1 250 ? -12.825 -17.746 12.391 1.00 89.31 250 LYS A O 1
ATOM 1986 N N . TYR A 1 251 ? -13.856 -16.208 13.673 1.00 88.25 251 TYR A N 1
ATOM 1987 C CA . TYR A 1 251 ? -14.030 -17.038 14.870 1.00 88.25 251 TYR A CA 1
ATOM 1988 C C . TYR A 1 251 ? -15.498 -17.387 15.163 1.00 88.25 251 TYR A C 1
ATOM 1990 O O . TYR A 1 251 ? -15.757 -18.367 15.858 1.00 88.25 251 TYR A O 1
ATOM 1998 N N . THR A 1 252 ? -16.459 -16.587 14.687 1.00 86.88 252 THR A N 1
ATOM 1999 C CA . THR A 1 252 ? -17.903 -16.830 14.850 1.00 86.88 252 THR A CA 1
ATOM 2000 C C . THR A 1 252 ? -18.731 -15.975 13.883 1.00 86.88 252 THR A C 1
ATOM 2002 O O . THR A 1 252 ? -18.353 -14.845 13.585 1.00 86.88 252 THR A O 1
ATOM 2005 N N . ASP A 1 253 ? -19.886 -16.483 13.445 1.00 86.00 253 ASP A N 1
ATOM 2006 C CA . ASP A 1 253 ? -20.892 -15.726 12.679 1.00 86.00 253 ASP A CA 1
ATOM 2007 C C . ASP A 1 253 ? -21.681 -14.716 13.544 1.00 86.00 253 ASP A C 1
ATOM 2009 O O . ASP A 1 253 ? -22.490 -13.932 13.035 1.00 86.00 253 ASP A O 1
ATOM 2013 N N . GLU A 1 254 ? -21.488 -14.727 14.867 1.00 83.88 254 GLU A N 1
ATOM 2014 C CA . GLU A 1 254 ? -22.174 -13.810 15.774 1.00 83.88 254 GLU A CA 1
ATOM 2015 C C . GLU A 1 254 ? -21.753 -12.345 15.591 1.00 83.88 254 GLU A C 1
ATOM 2017 O O . GLU A 1 254 ? -20.578 -11.998 15.459 1.00 83.88 254 GLU A O 1
ATOM 2022 N N . LYS A 1 255 ? -22.735 -11.441 15.682 1.00 81.81 255 LYS A N 1
ATOM 2023 C CA . LYS A 1 255 ? -22.481 -9.998 15.659 1.00 81.81 255 LYS A CA 1
ATOM 2024 C C . LYS A 1 255 ? -21.803 -9.549 16.952 1.00 81.81 255 LYS A C 1
ATOM 2026 O O . LYS A 1 255 ? -22.384 -9.643 18.030 1.00 81.81 255 LYS A O 1
ATOM 2031 N N . LEU A 1 256 ? -20.606 -8.986 16.815 1.00 83.62 256 LEU A N 1
ATOM 2032 C CA . LEU A 1 256 ? -19.903 -8.291 17.890 1.00 83.62 256 LEU A CA 1
ATOM 2033 C C . LEU A 1 256 ? -20.749 -7.115 18.416 1.00 83.62 256 LEU A C 1
ATOM 2035 O O . LEU A 1 256 ? -21.258 -6.326 17.618 1.00 83.62 256 LEU A O 1
ATOM 2039 N N . SER A 1 257 ? -20.882 -6.983 19.739 1.00 84.81 257 SER A N 1
ATOM 2040 C CA . SER A 1 257 ? -21.576 -5.847 20.361 1.00 84.81 257 SER A CA 1
ATOM 2041 C C . SER A 1 257 ? -20.703 -4.589 20.386 1.00 84.81 257 SER A C 1
ATOM 2043 O O . SER A 1 257 ? -19.473 -4.675 20.406 1.00 84.81 257 SER A O 1
ATOM 2045 N N . ASP A 1 258 ? -21.328 -3.411 20.455 1.00 83.56 258 ASP A N 1
ATOM 2046 C CA . ASP A 1 258 ? -20.614 -2.124 20.498 1.00 83.56 258 ASP A CA 1
ATOM 2047 C C . ASP A 1 258 ? -19.710 -1.978 21.740 1.00 83.56 258 ASP A C 1
ATOM 2049 O O . ASP A 1 258 ? -18.698 -1.277 21.704 1.00 83.56 258 ASP A O 1
ATOM 2053 N N . GLU A 1 259 ? -20.029 -2.683 22.831 1.00 80.50 259 GLU A N 1
ATOM 2054 C CA . GLU A 1 259 ? -19.191 -2.778 24.033 1.00 80.50 259 GLU A CA 1
ATOM 2055 C C . GLU A 1 259 ? -17.905 -3.578 23.764 1.00 80.50 259 GLU A C 1
ATOM 2057 O O . GLU A 1 259 ? -16.806 -3.073 23.997 1.00 80.50 259 GLU A O 1
ATOM 2062 N N . MET A 1 260 ? -18.016 -4.784 23.194 1.00 77.94 260 MET A N 1
ATOM 2063 C CA . MET A 1 260 ? -16.851 -5.610 22.837 1.00 77.94 260 MET A CA 1
ATOM 2064 C C . MET A 1 260 ? -16.004 -4.958 21.734 1.00 77.94 260 MET A C 1
ATOM 2066 O O . MET A 1 260 ? -14.778 -5.062 21.730 1.00 77.94 260 MET A O 1
ATOM 2070 N N . LEU A 1 261 ? -16.651 -4.252 20.805 1.00 84.25 261 LEU A N 1
ATOM 2071 C CA . LEU A 1 261 ? -16.004 -3.460 19.763 1.00 84.25 261 LEU A CA 1
ATOM 2072 C C . LEU A 1 261 ? -15.218 -2.278 20.355 1.00 84.25 261 LEU A C 1
ATOM 2074 O O . LEU A 1 261 ? -14.107 -2.006 19.905 1.00 84.25 261 LEU A O 1
ATOM 2078 N N . ARG A 1 262 ? -15.726 -1.630 21.412 1.00 80.06 262 ARG A N 1
ATOM 2079 C CA . ARG A 1 262 ? -14.971 -0.629 22.185 1.00 80.06 262 ARG A CA 1
ATOM 2080 C C . ARG A 1 262 ? -13.804 -1.246 22.964 1.00 80.06 262 ARG A C 1
ATOM 2082 O O . ARG A 1 262 ? -12.721 -0.671 22.939 1.00 80.06 262 ARG A O 1
ATOM 2089 N N . GLU A 1 263 ? -13.974 -2.418 23.581 1.00 81.12 263 GLU A N 1
ATOM 2090 C CA . GLU A 1 263 ? -12.894 -3.155 24.274 1.00 81.12 263 GLU A CA 1
ATOM 2091 C C . GLU A 1 263 ? -11.754 -3.556 23.302 1.00 81.12 263 GLU A C 1
ATOM 2093 O O . GLU A 1 263 ? -10.555 -3.478 23.613 1.00 81.12 263 GLU A O 1
ATOM 2098 N N . ALA A 1 264 ? -12.114 -3.900 22.060 1.00 80.38 264 ALA A N 1
ATOM 2099 C CA . ALA A 1 264 ? -11.172 -4.194 20.983 1.00 80.38 264 ALA A CA 1
ATOM 2100 C C . ALA A 1 264 ? -10.343 -2.972 20.536 1.00 80.38 264 ALA A C 1
ATOM 2102 O O . ALA A 1 264 ? -9.212 -3.132 20.072 1.00 80.38 264 ALA A O 1
ATOM 2103 N N . ILE A 1 265 ? -10.805 -1.737 20.726 1.00 82.06 265 ILE A N 1
ATOM 2104 C CA . ILE A 1 265 ? -10.079 -0.535 20.283 1.00 82.06 265 ILE A CA 1
ATOM 2105 C C . ILE A 1 265 ? -9.082 -0.085 21.363 1.00 82.06 265 ILE A C 1
ATOM 2107 O O . ILE A 1 265 ? -9.329 -0.186 22.560 1.00 82.06 265 ILE A O 1
ATOM 2111 N N . THR A 1 266 ? -7.881 0.340 20.961 1.00 76.69 266 THR A N 1
ATOM 2112 C CA . THR A 1 266 ? -6.983 1.100 21.847 1.00 76.69 266 THR A CA 1
ATOM 2113 C C . THR A 1 266 ? -7.013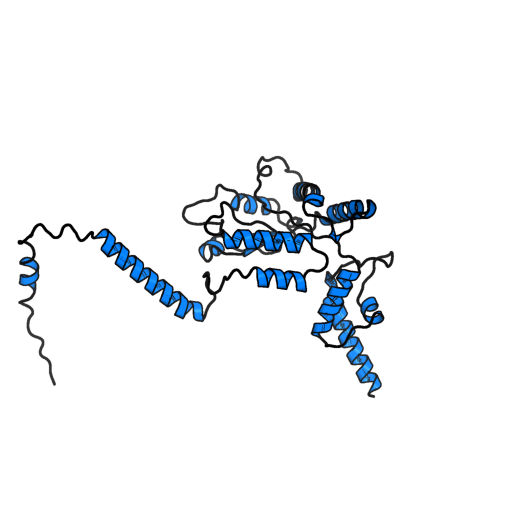 2.537 21.380 1.00 76.69 266 THR A C 1
ATOM 2115 O O . THR A 1 266 ? -6.435 2.860 20.342 1.00 76.69 266 THR A O 1
ATOM 2118 N N . PHE A 1 267 ? -7.699 3.370 22.153 1.00 76.50 267 PHE A N 1
ATOM 2119 C CA . PHE A 1 267 ? -7.778 4.797 21.901 1.00 76.50 267 PHE A CA 1
ATOM 2120 C C . PHE A 1 267 ? -6.446 5.505 22.198 1.00 76.50 267 PHE A C 1
ATOM 2122 O O . PHE A 1 267 ? -5.534 4.939 22.814 1.00 76.50 267 PHE A O 1
ATOM 2129 N N . ASP A 1 268 ? -6.335 6.730 21.703 1.00 71.75 268 ASP A N 1
ATOM 2130 C CA . ASP A 1 268 ? -5.321 7.715 22.050 1.00 71.75 268 ASP A CA 1
ATOM 2131 C C . ASP A 1 268 ? -5.643 8.430 23.374 1.00 71.75 268 ASP A C 1
ATOM 2133 O O . ASP A 1 268 ? -6.664 8.165 24.010 1.00 71.75 268 ASP A O 1
ATOM 2137 N N . GLU A 1 269 ? -4.775 9.353 23.793 1.00 71.88 269 GLU A N 1
ATOM 2138 C CA . GLU A 1 269 ? -4.959 10.124 25.032 1.00 71.88 269 GLU A CA 1
ATOM 2139 C C . GLU A 1 269 ? -6.202 11.033 24.995 1.00 71.88 269 GLU A C 1
ATOM 2141 O O . GLU A 1 269 ? -6.750 11.350 26.050 1.00 71.88 269 GLU A O 1
ATOM 2146 N N . THR A 1 270 ? -6.698 11.409 23.806 1.00 68.25 270 THR A N 1
ATOM 2147 C CA . THR A 1 270 ? -7.957 12.166 23.663 1.00 68.25 270 THR A CA 1
ATOM 2148 C C . THR A 1 270 ? -9.212 11.285 23.673 1.00 68.25 270 THR A C 1
ATOM 2150 O O . THR A 1 270 ? -10.322 11.808 23.772 1.00 68.25 270 THR A O 1
ATOM 2153 N N . GLY A 1 271 ? -9.066 9.957 23.592 1.00 64.88 271 GLY A N 1
ATOM 2154 C CA . GLY A 1 271 ? -10.188 9.016 23.546 1.00 64.88 271 GLY A CA 1
ATOM 2155 C C . GLY A 1 271 ? -10.938 8.972 22.206 1.00 64.88 271 GLY A C 1
ATOM 2156 O O . GLY A 1 271 ? -12.044 8.434 22.158 1.00 64.88 271 GLY A O 1
ATOM 2157 N N . LEU A 1 272 ? -10.376 9.540 21.131 1.00 60.31 272 LEU A N 1
ATOM 2158 C CA . LEU A 1 272 ? -11.080 9.831 19.874 1.00 60.31 272 LEU A CA 1
ATOM 2159 C C . LEU A 1 272 ? -10.549 9.034 18.667 1.00 60.31 272 LEU A C 1
ATOM 2161 O O . LEU A 1 272 ? -11.315 8.693 17.764 1.00 60.31 272 LEU A O 1
ATOM 2165 N N . TYR A 1 273 ? -9.259 8.698 18.656 1.00 61.12 273 TYR A N 1
ATOM 2166 C CA . TYR A 1 273 ? -8.565 8.021 17.556 1.00 61.12 273 TYR A CA 1
ATOM 2167 C C . TYR A 1 273 ? -7.920 6.712 18.021 1.00 61.12 273 TYR A C 1
ATOM 2169 O O . TYR A 1 273 ? -7.666 6.524 19.204 1.00 61.12 273 TYR A O 1
ATOM 2177 N N . SER A 1 274 ? -7.626 5.780 17.105 1.00 70.38 274 SER A N 1
ATOM 2178 C CA . SER A 1 274 ? -6.941 4.527 17.466 1.00 70.38 274 SER A CA 1
ATOM 2179 C C . SER A 1 274 ? -5.427 4.644 17.301 1.00 70.38 274 SER A C 1
ATOM 2181 O O . SER A 1 274 ? -4.923 4.701 16.179 1.00 70.38 274 SER A O 1
ATOM 2183 N N . ASN A 1 275 ? -4.700 4.561 18.417 1.00 69.81 275 ASN A N 1
ATOM 2184 C CA . ASN A 1 275 ? -3.237 4.686 18.522 1.00 69.81 275 ASN A CA 1
ATOM 2185 C C . ASN A 1 275 ? -2.414 3.750 17.604 1.00 69.81 275 ASN A C 1
ATOM 2187 O O . ASN A 1 275 ? -1.209 3.924 17.466 1.00 69.81 275 ASN A O 1
ATOM 2191 N N . ASN A 1 276 ? -3.011 2.686 17.053 1.00 75.06 276 ASN A N 1
ATOM 2192 C CA . ASN A 1 276 ? -2.312 1.680 16.233 1.00 75.06 276 ASN A CA 1
ATOM 2193 C C . ASN A 1 276 ? -3.049 1.340 14.920 1.00 75.06 276 ASN A C 1
ATOM 2195 O O . ASN A 1 276 ? -2.654 0.394 14.230 1.00 75.06 276 ASN A O 1
ATOM 2199 N N . GLY A 1 277 ? -4.146 2.037 14.591 1.00 81.12 277 GLY A N 1
ATOM 2200 C CA . GLY A 1 277 ? -5.051 1.614 13.518 1.00 81.12 277 GLY A CA 1
ATOM 2201 C C . GLY A 1 277 ? -5.446 0.138 13.677 1.00 81.12 277 GLY A C 1
ATOM 2202 O O . GLY A 1 277 ? -5.792 -0.301 14.775 1.00 81.12 277 GLY A O 1
ATOM 2203 N N . CYS A 1 278 ? -5.322 -0.649 12.604 1.00 86.38 278 CYS A N 1
ATOM 2204 C CA . CYS A 1 278 ? -5.618 -2.086 12.629 1.00 86.38 278 CYS A CA 1
ATOM 2205 C C . CYS A 1 278 ? -4.428 -2.991 13.034 1.00 86.38 278 CYS A C 1
ATOM 2207 O O . CYS A 1 278 ? -4.616 -4.193 13.214 1.00 86.38 278 CYS A O 1
ATOM 2209 N N . LYS A 1 279 ? -3.214 -2.448 13.251 1.00 83.94 279 LYS A N 1
ATOM 2210 C CA . LYS A 1 279 ? -1.946 -3.212 13.400 1.00 83.94 279 LYS A CA 1
ATOM 2211 C C . LYS A 1 279 ? -1.890 -4.177 14.602 1.00 83.94 279 LYS A C 1
ATOM 2213 O O . LYS A 1 279 ? -0.989 -5.008 14.680 1.00 83.94 279 LYS A O 1
ATOM 2218 N N . ARG A 1 280 ? -2.833 -4.081 15.549 1.00 81.88 280 ARG A N 1
ATOM 2219 C CA . ARG A 1 280 ? -2.944 -4.966 16.731 1.00 81.88 280 ARG A CA 1
ATOM 2220 C C . ARG A 1 280 ? -4.332 -5.602 16.916 1.00 81.88 280 ARG A C 1
ATOM 2222 O O . ARG A 1 280 ? -4.589 -6.171 17.974 1.00 81.88 280 ARG A O 1
ATOM 2229 N N . VAL A 1 281 ? -5.221 -5.501 15.923 1.00 84.56 281 VAL A N 1
ATOM 2230 C CA . VAL A 1 281 ? -6.623 -5.944 16.041 1.00 84.56 281 VAL A CA 1
ATOM 2231 C C . VAL A 1 281 ? -6.736 -7.462 16.218 1.00 84.56 281 VAL A C 1
ATOM 2233 O O . VAL A 1 281 ? -7.378 -7.890 17.171 1.00 84.56 281 VAL A O 1
ATOM 2236 N N . SER A 1 282 ? -6.048 -8.267 15.402 1.00 84.69 282 SER A N 1
ATOM 2237 C CA . SER A 1 282 ? -6.090 -9.744 15.452 1.00 84.69 282 SER A CA 1
ATOM 2238 C C . SER A 1 282 ? -5.886 -10.322 16.853 1.00 84.69 282 SER A C 1
ATOM 2240 O O . SER A 1 282 ? -6.801 -10.916 17.417 1.00 84.69 282 SER A O 1
ATOM 2242 N N . LYS A 1 283 ? -4.734 -10.049 17.474 1.00 84.50 283 LYS A N 1
ATOM 2243 C CA . LYS A 1 283 ? -4.388 -10.556 18.816 1.00 84.50 283 LYS A CA 1
ATOM 2244 C C . LYS A 1 283 ? -5.356 -10.107 19.918 1.00 84.50 283 LYS A C 1
ATOM 2246 O O . LYS A 1 283 ? -5.489 -10.788 20.930 1.00 84.50 283 LYS A O 1
ATOM 2251 N N . LYS A 1 284 ? -6.019 -8.957 19.751 1.00 84.50 284 LYS A N 1
ATOM 2252 C CA . LYS A 1 284 ? -7.068 -8.495 20.670 1.00 84.50 284 LYS A CA 1
ATOM 2253 C C . LYS A 1 284 ? -8.383 -9.237 20.449 1.00 84.50 284 LYS A C 1
ATOM 2255 O O . LYS A 1 284 ? -8.983 -9.697 21.411 1.00 84.50 284 LYS A O 1
ATOM 2260 N N . VAL A 1 285 ? -8.827 -9.338 19.200 1.00 87.88 285 VAL A N 1
ATOM 2261 C CA . VAL A 1 285 ? -10.080 -9.997 18.806 1.00 87.88 285 VAL A CA 1
ATOM 2262 C C . VAL A 1 285 ? -10.050 -11.483 19.178 1.00 87.88 285 VAL A C 1
ATOM 2264 O O . VAL A 1 285 ? -11.002 -11.985 19.772 1.00 87.88 285 VAL A O 1
ATOM 2267 N N . GLU A 1 286 ? -8.914 -12.143 18.953 1.00 87.94 286 GLU A N 1
ATOM 2268 C CA . GLU A 1 286 ? -8.604 -13.490 19.438 1.00 87.94 286 GLU A CA 1
ATOM 2269 C C . GLU A 1 286 ? -8.762 -13.599 20.967 1.00 87.94 286 GLU A C 1
ATOM 2271 O O . GLU A 1 286 ? -9.506 -14.446 21.469 1.00 87.94 286 GLU A O 1
ATOM 2276 N N . ALA A 1 287 ? -8.116 -12.705 21.726 1.00 87.06 287 ALA A N 1
ATOM 2277 C CA . ALA A 1 287 ? -8.187 -12.696 23.187 1.00 87.06 287 ALA A CA 1
ATOM 2278 C C . ALA A 1 287 ? -9.606 -12.420 23.724 1.00 87.06 287 ALA A C 1
ATOM 2280 O O . ALA A 1 287 ? -10.000 -13.015 24.728 1.00 87.06 287 ALA A O 1
ATOM 2281 N N . LEU A 1 288 ? -10.389 -11.570 23.051 1.00 86.44 288 LEU A N 1
ATOM 2282 C CA . LEU A 1 288 ? -11.791 -11.295 23.383 1.00 86.44 288 LEU A CA 1
ATOM 2283 C C . LEU A 1 288 ? -12.683 -12.515 23.130 1.00 86.44 288 LEU A C 1
ATOM 2285 O O . LEU A 1 288 ? -13.480 -12.875 23.997 1.00 86.44 288 LEU A O 1
ATOM 2289 N N . HIS A 1 289 ? -12.518 -13.187 21.987 1.00 87.25 289 HIS A N 1
ATOM 2290 C CA . HIS A 1 289 ? -13.243 -14.418 21.669 1.00 87.25 289 HIS A CA 1
ATOM 2291 C C . HIS A 1 289 ? -12.938 -15.523 22.698 1.00 87.25 289 HIS A C 1
ATOM 2293 O O . HIS A 1 289 ? -13.856 -16.033 23.342 1.00 87.25 289 HIS A O 1
ATOM 2299 N N . TYR A 1 290 ? -11.660 -15.826 22.960 1.00 87.94 290 TYR A N 1
ATOM 2300 C CA . TYR A 1 290 ? -11.283 -16.793 24.001 1.00 87.94 290 TYR A CA 1
ATOM 2301 C C . TYR A 1 290 ? -11.722 -16.361 25.410 1.00 87.94 290 TYR A C 1
ATOM 2303 O O . TYR A 1 290 ? -12.082 -17.205 26.234 1.00 87.94 290 TYR A O 1
ATOM 2311 N N . GLY A 1 291 ? -11.713 -15.059 25.705 1.00 86.75 291 GLY A N 1
ATOM 2312 C CA . GLY A 1 291 ? -12.219 -14.501 26.958 1.00 86.75 291 GLY A CA 1
ATOM 2313 C C . GLY A 1 291 ? -13.715 -14.755 27.148 1.00 86.75 291 GLY A C 1
ATOM 2314 O O . GLY A 1 291 ? -14.129 -15.155 28.237 1.00 86.75 291 GLY A O 1
ATOM 2315 N N . ARG A 1 292 ? -14.513 -14.592 26.086 1.00 85.00 292 ARG A N 1
ATOM 2316 C CA . ARG A 1 292 ? -15.956 -14.866 26.073 1.00 85.00 292 ARG A CA 1
ATOM 2317 C C . ARG A 1 292 ? -16.262 -16.359 26.235 1.00 85.00 292 ARG A C 1
ATOM 2319 O O . ARG A 1 292 ? -16.943 -16.711 27.197 1.00 85.00 292 ARG A O 1
ATOM 2326 N N . MET A 1 293 ? -15.622 -17.226 25.445 1.00 85.62 293 MET A N 1
ATOM 2327 C CA . MET A 1 293 ? -15.754 -18.693 25.552 1.00 85.62 293 MET A CA 1
ATOM 2328 C C . MET A 1 293 ? -15.407 -19.239 26.955 1.00 85.62 293 MET A C 1
ATOM 2330 O O . MET A 1 293 ? -15.845 -20.324 27.340 1.00 85.62 293 MET A O 1
ATOM 2334 N N . ARG A 1 294 ? -14.603 -18.506 27.745 1.00 89.31 294 ARG A N 1
ATOM 2335 C CA . ARG A 1 294 ? -14.285 -18.827 29.152 1.00 89.31 294 ARG A CA 1
ATOM 2336 C C . ARG A 1 294 ? -15.257 -18.233 30.180 1.00 89.31 294 ARG A C 1
ATOM 2338 O O . ARG A 1 294 ? -15.238 -18.692 31.322 1.00 89.31 294 ARG A O 1
ATOM 2345 N N . LYS A 1 295 ? -16.057 -17.224 29.820 1.00 86.69 295 LYS A N 1
ATOM 2346 C CA . LYS A 1 295 ? -17.169 -16.705 30.639 1.00 86.69 295 LYS A CA 1
ATOM 2347 C C . LYS A 1 295 ? -18.385 -17.629 30.517 1.00 86.69 295 LYS A C 1
ATOM 2349 O O . LYS A 1 295 ? -18.927 -18.028 31.539 1.00 86.69 295 LYS A O 1
ATOM 2354 N N . GLU A 1 296 ? -18.731 -18.041 29.298 1.00 84.31 296 GLU A N 1
ATOM 2355 C CA . GLU A 1 296 ? -19.877 -18.923 29.013 1.00 84.31 296 GLU A CA 1
ATOM 2356 C C . GLU A 1 296 ? -19.715 -20.286 29.710 1.00 84.31 296 GLU A C 1
ATOM 2358 O O . GLU A 1 296 ? -20.533 -20.646 30.552 1.00 84.31 296 GLU A O 1
ATOM 2363 N N . LYS A 1 297 ? -18.561 -20.951 29.545 1.00 85.25 297 LYS A N 1
ATOM 2364 C CA . LYS A 1 297 ? -18.212 -22.196 30.270 1.00 85.25 297 LYS A CA 1
ATOM 2365 C C . LYS A 1 297 ? -18.131 -22.078 31.801 1.00 85.25 297 LYS A C 1
ATOM 2367 O O . LYS A 1 297 ? -17.910 -23.077 32.476 1.00 85.25 297 LYS A O 1
ATOM 2372 N N . LYS A 1 298 ? -18.236 -20.868 32.360 1.00 82.75 298 LYS A N 1
ATOM 2373 C CA . LYS A 1 298 ? -18.333 -20.602 33.808 1.00 82.75 298 LYS A CA 1
ATOM 2374 C C . LYS A 1 298 ? -19.758 -20.285 34.274 1.00 82.75 298 LYS A C 1
ATOM 2376 O O . LYS A 1 298 ? -19.957 -20.103 35.468 1.00 82.75 298 LYS A O 1
ATOM 2381 N N . GLN A 1 299 ? -20.705 -20.162 33.351 1.00 74.56 299 GLN A N 1
ATOM 2382 C CA . GLN A 1 299 ? -22.138 -19.999 33.613 1.00 74.56 299 GLN A CA 1
ATOM 2383 C C . GLN A 1 299 ? -22.901 -21.322 33.401 1.00 74.56 299 GLN A C 1
ATOM 2385 O O . GLN A 1 299 ? -24.037 -21.452 33.842 1.00 74.56 299 GLN A O 1
ATOM 2390 N N . GLU A 1 300 ? -22.254 -22.307 32.770 1.00 66.94 300 GLU A N 1
ATOM 2391 C CA . GLU A 1 300 ? -22.702 -23.701 32.608 1.00 66.94 300 GLU A CA 1
ATOM 2392 C C . GLU A 1 300 ? -22.302 -24.627 33.788 1.00 66.94 300 GLU A C 1
ATOM 2394 O O . GLU A 1 300 ? -22.538 -25.834 33.718 1.00 66.94 300 GLU A O 1
ATOM 2399 N N . LEU A 1 301 ? -21.671 -24.083 34.843 1.00 59.38 301 LEU A N 1
ATOM 2400 C CA . LEU A 1 301 ? -21.095 -24.791 36.003 1.00 59.38 301 LEU A CA 1
ATOM 2401 C C . LEU A 1 301 ? -21.590 -24.217 37.339 1.00 59.38 301 LEU A C 1
ATOM 2403 O O . LEU A 1 301 ? -21.855 -25.042 38.241 1.00 59.38 301 LEU A O 1
#

pLDDT: mean 73.68, std 16.58, range [26.14, 95.75]

Foldseek 3Di:
DDDDDDDDDPDPVVVVVVPPDPPPPPPPDDVVVVVVVVVVVVVVVVVCCCCVPVCVPDPAQDCVRDPDDLVVVLVVCVLPPFLQLQCSVVVSCQSVVCVVCVVPFLFAAEAAACDDDPPQVQCLRHLQEEAHHEQVLPDDPPPVVVVLVCRANPVPDVRGDNSNYHHHHYHCQLVVVLAVLLVVCVVVPHDSNRDYQVSCVVSQLVSVCVSDDDPSDDPCVVGCSHVDYGDDHADFLVRLLSLLQVLLVVPDPDDDDPVLSLQLADADPVRGGGPQRNPCNNVSSVVSSVVVVVVVVVVVD

Secondary structure (DSSP, 8-state):
-PPPP----SSTTHHHHTTS---TT-TT--HHHHHHHHHHHHHHHHHHHHHHTGGGTS--SSTTTS---HHHHHHHHHHH-TT-HHHHHHHHHHHHHHHHTTTT-SS-EEE-B-----HHHHHHH-TT-B--B--GGGSPTTHHHHHHHHHSTT---TT--GGG-EEEB--STTHHHHHHHHHHHHTTT--GGG--HHHHHHHHHHHHTTSS-S---SGGGS----S---------HHHHHHHHHHHHTTT-SSPPPHHHHHHH--B-TTSSSBTTTTTTHHHHHHHHHHHHHHHHTTT--

Organism: NCBI:txid139723

Radius of gyration: 30.96 Å; chains: 1; bounding box: 50×93×99 Å

Sequence (301 aa):
MRLKCYHAQATLLWAMATICSVQPSLAWFDISKVIDTASQAAQQSFKFAKNNGYCALMECCNEVHIHSDITELRNALKTSLFGQHIADQVIVNAIGGHFKNIDHSEKPLVMSLHGLPDIKSAIAKCPKSLFVFDEVEKMPAGLFDAIVTLLDHHSYTKQLDFRRSIFIFLSNVAGPEIAVKLKSLVDRGSWREETQLHDFESTLEIASYNLVGGLYKSELIESHVIDHFVPFLPLELRHVENCIRVEYSKYTDEKLSDEMLREAITFDETGLYSNNGCKRVSKKVEALHYGRMRKEKKQEL